Protein AF-A0A336MI20-F1 (afdb_monomer)

Nearest PDB structures (foldseek):
  8dga-assembly1_A  TM=5.861E-01  e=2.644E+00  Drosophila melanogaster
  8dgi-assembly1_A  TM=4.091E-01  e=3.393E+00  Drosophila melanogaster
  7s0z-assembly2_A  TM=2.522E-01  e=1.316E+00  Clostridioides difficile
  7s0y-assembly1_A  TM=2.585E-01  e=1.528E+00  Clostridioides difficile

Secondary structure (DSSP, 8-state):
----------SS--SSHHHHHHHHHHHTTS-HHHHHHHHHHHHHHHHHHHHH---HHHHHHHHHHHHHHHHHHHHTT-SGGGGG-----GGG-PPPPTT---SSHHHHHHHHHHHTTS-HHHHHHHHHHHHHHHHHHHHH---HHHHHHHHHHHHHHHHHHHHHHHTTGGGG--PPPPHHHHTTSPPPSSHHHHHHHHHHHH-SSGGGGGT---SS--SS-HHHHHHHHHHHHHHHHHHTT--SB-TTSPBPTTTTT----

Foldseek 3Di:
DDPPPPPPPDQQAQQFLVSLVSNLVVCPVDDLVVSLVVLVVRLVVLVVVLVVDDDPVSNNRSVNSNVSSQVVCVVSQNHPVNVPPDPPPPLPPQDDQPQAAQQAQVNLVVNVVLCPLFFLVVLLVSLVVRLVVLVVVLVPDPDPVSNVRSVNSNVSSVVVNVVSVVVVVNVVGDDDDQLVVVVVADQDPDPQVNVLNVVRNVRNDCSNQSVDPDPVDPPHGNRSVVSVVVVVLVVVCVVVVDDCADPVRHGDCSVSVPPDD

pLDDT: mean 85.26, std 15.82, range [35.94, 98.69]

Mean predicted aligned error: 15.31 Å

Structure (mmCIF, N/CA/C/O backbone):
data_AF-A0A336MI20-F1
#
_entry.id   AF-A0A336MI20-F1
#
loop_
_atom_site.group_PDB
_atom_site.id
_atom_site.type_symbol
_atom_site.label_atom_id
_atom_site.label_alt_id
_atom_site.label_comp_id
_atom_site.label_asym_id
_atom_site.label_entity_id
_atom_site.label_seq_id
_atom_site.pdbx_PDB_ins_code
_atom_site.Cartn_x
_atom_site.Cartn_y
_atom_site.Cartn_z
_atom_site.occupancy
_atom_site.B_iso_or_equiv
_atom_site.auth_seq_id
_atom_site.auth_comp_id
_atom_site.auth_asym_id
_atom_site.auth_atom_id
_atom_site.pdbx_PDB_model_num
ATOM 1 N N . MET A 1 1 ? 23.886 -51.108 -21.655 1.00 36.31 1 MET A N 1
ATOM 2 C CA . MET A 1 1 ? 22.478 -51.154 -22.103 1.00 36.31 1 MET A CA 1
ATOM 3 C C . MET A 1 1 ? 21.723 -50.157 -21.233 1.00 36.31 1 MET A C 1
ATOM 5 O O . MET A 1 1 ? 21.522 -50.422 -20.062 1.00 36.31 1 MET A O 1
ATOM 9 N N . GLY A 1 2 ? 21.670 -48.878 -21.603 1.00 37.16 2 GLY A N 1
ATOM 10 C CA . GLY A 1 2 ? 20.674 -48.364 -22.544 1.00 37.16 2 GLY A CA 1
ATOM 11 C C . GLY A 1 2 ? 19.358 -48.135 -21.795 1.00 37.16 2 GLY A C 1
ATOM 12 O O . GLY A 1 2 ? 18.457 -48.947 -21.919 1.00 37.16 2 GLY A O 1
ATOM 13 N N . LYS A 1 3 ? 19.289 -47.112 -20.928 1.00 36.88 3 LYS A N 1
ATOM 14 C CA . LYS A 1 3 ? 18.017 -46.674 -20.335 1.00 36.88 3 LYS A CA 1
ATOM 15 C C . LYS A 1 3 ? 17.362 -45.734 -21.335 1.00 36.88 3 LYS A C 1
ATOM 17 O O . LYS A 1 3 ? 17.733 -44.563 -21.398 1.00 36.88 3 LYS A O 1
ATOM 22 N N . ASP A 1 4 ? 16.431 -46.272 -22.109 1.00 36.22 4 ASP A N 1
ATOM 23 C CA . ASP A 1 4 ? 15.487 -45.484 -22.885 1.00 36.22 4 ASP A CA 1
ATOM 24 C C . ASP A 1 4 ? 14.659 -44.636 -21.916 1.00 36.22 4 ASP A C 1
ATOM 26 O O . ASP A 1 4 ? 13.841 -45.128 -21.140 1.00 36.22 4 ASP A O 1
ATOM 30 N N . THR A 1 5 ? 14.937 -43.336 -21.895 1.00 37.16 5 THR A N 1
ATOM 31 C CA . THR A 1 5 ? 14.047 -42.342 -21.309 1.00 37.16 5 THR A CA 1
ATOM 32 C C . THR A 1 5 ? 12.918 -42.107 -22.301 1.00 37.16 5 THR A C 1
ATOM 34 O O . THR A 1 5 ? 13.024 -41.263 -23.191 1.00 37.16 5 THR A O 1
ATOM 37 N N . GLU A 1 6 ? 11.821 -42.849 -22.143 1.00 36.59 6 GLU A N 1
ATOM 38 C CA . GLU A 1 6 ? 10.533 -42.448 -22.704 1.00 36.59 6 GLU A CA 1
ATOM 39 C C . GLU A 1 6 ? 10.222 -41.039 -22.190 1.00 36.59 6 GLU A C 1
ATOM 41 O O . GLU A 1 6 ? 9.933 -40.803 -21.013 1.00 36.59 6 GLU A O 1
ATOM 46 N N . LYS A 1 7 ? 10.368 -40.057 -23.080 1.00 40.12 7 LYS A N 1
ATOM 47 C CA . LYS A 1 7 ? 9.885 -38.703 -22.852 1.00 40.12 7 LYS A CA 1
ATOM 48 C C . LYS A 1 7 ? 8.377 -38.812 -22.673 1.00 40.12 7 LYS A C 1
ATOM 50 O O . LYS A 1 7 ? 7.668 -39.041 -23.643 1.00 40.12 7 LYS A O 1
ATOM 55 N N . SER A 1 8 ? 7.906 -38.604 -21.448 1.00 36.56 8 SER A N 1
ATOM 56 C CA . SER A 1 8 ? 6.531 -38.193 -21.171 1.00 36.56 8 SER A CA 1
ATOM 57 C C . SER A 1 8 ? 6.239 -36.953 -22.023 1.00 36.56 8 SER A C 1
ATOM 59 O O . SER A 1 8 ? 6.566 -35.829 -21.626 1.00 36.56 8 SER A O 1
ATOM 61 N N . GLU A 1 9 ? 5.695 -37.141 -23.225 1.00 44.97 9 GLU A N 1
ATOM 62 C CA . GLU A 1 9 ? 5.235 -36.041 -24.059 1.00 44.97 9 GLU A CA 1
ATOM 63 C C . GLU A 1 9 ? 4.104 -35.346 -23.305 1.00 44.97 9 GLU A C 1
ATOM 65 O O . GLU A 1 9 ? 3.037 -35.907 -23.074 1.00 44.97 9 GLU A O 1
ATOM 70 N N . SER A 1 10 ? 4.369 -34.121 -22.846 1.00 61.91 10 SER A N 1
ATOM 71 C CA . SER A 1 10 ? 3.327 -33.265 -22.296 1.00 61.91 10 SER A CA 1
ATOM 72 C C . SER A 1 10 ? 2.211 -33.160 -23.334 1.00 61.91 10 SER A C 1
ATOM 74 O O . SER A 1 10 ? 2.470 -32.804 -24.483 1.00 61.91 10 SER A O 1
ATOM 76 N N . GLN A 1 11 ? 0.983 -33.475 -22.920 1.00 78.94 11 GLN A N 1
ATOM 77 C CA . GLN A 1 11 ? -0.211 -33.482 -23.772 1.00 78.94 11 GLN A CA 1
ATOM 78 C C . GLN A 1 11 ? -0.399 -32.163 -24.552 1.00 78.94 11 GLN A C 1
ATOM 80 O O . GLN A 1 11 ? -0.925 -32.164 -25.663 1.00 78.94 11 GLN A O 1
ATOM 85 N N . PHE A 1 12 ? 0.089 -31.045 -24.004 1.00 90.94 12 PHE A N 1
ATOM 86 C CA . PHE A 1 12 ? 0.036 -29.715 -24.607 1.00 90.94 12 PHE A CA 1
ATOM 87 C C . PHE A 1 12 ? 1.403 -29.283 -25.157 1.00 90.94 12 PHE A C 1
ATOM 89 O O . PHE A 1 12 ? 2.428 -29.413 -24.483 1.00 90.94 12 PHE A O 1
ATOM 96 N N . GLY A 1 13 ? 1.435 -28.687 -26.351 1.00 92.19 13 GLY A N 1
ATOM 97 C CA . GLY A 1 13 ? 2.689 -28.339 -27.022 1.00 92.19 13 GLY A CA 1
ATOM 98 C C . GLY A 1 13 ? 2.591 -27.189 -28.024 1.00 92.19 13 GLY A C 1
ATOM 99 O O . GLY A 1 13 ? 1.533 -26.624 -28.258 1.00 92.19 13 GLY A O 1
ATOM 100 N N . PHE A 1 14 ? 3.741 -26.821 -28.595 1.00 94.44 14 PHE A N 1
ATOM 101 C CA . PHE A 1 14 ? 3.882 -25.694 -29.535 1.00 94.44 14 PHE A CA 1
ATOM 102 C C . PHE A 1 14 ? 5.016 -25.908 -30.548 1.00 94.44 14 PHE A C 1
ATOM 104 O O . PHE A 1 14 ? 5.683 -24.965 -30.962 1.00 94.44 14 PHE A O 1
ATOM 111 N N . LYS A 1 15 ? 5.302 -27.169 -30.902 1.00 90.75 15 LYS A N 1
ATOM 112 C CA . LYS A 1 15 ? 6.427 -27.502 -31.797 1.00 90.75 15 LYS A CA 1
ATOM 113 C C . LYS A 1 15 ? 6.267 -26.886 -33.198 1.00 90.75 15 LYS A C 1
ATOM 115 O O . LYS A 1 15 ? 7.263 -26.542 -33.826 1.00 90.75 15 LYS A O 1
ATOM 120 N N . ASP A 1 16 ? 5.024 -26.771 -33.655 1.00 93.31 16 ASP A N 1
ATOM 121 C CA . ASP A 1 16 ? 4.586 -26.227 -34.936 1.00 93.31 16 ASP A CA 1
ATOM 122 C C . ASP A 1 16 ? 3.128 -25.749 -34.814 1.00 93.31 16 ASP A C 1
ATOM 124 O O . ASP A 1 16 ? 2.485 -25.920 -33.769 1.00 93.31 16 ASP A O 1
ATOM 128 N N . LYS A 1 17 ? 2.620 -25.136 -35.888 1.00 94.62 17 LYS A N 1
ATOM 129 C CA . LYS A 1 17 ? 1.246 -24.635 -35.980 1.00 94.62 17 LYS A CA 1
ATOM 130 C C . LYS A 1 17 ? 0.206 -25.715 -35.658 1.00 94.62 17 LYS A C 1
ATOM 132 O O . LYS A 1 17 ? -0.670 -25.483 -34.830 1.00 94.62 17 LYS A O 1
ATOM 137 N N . ALA A 1 18 ? 0.347 -26.902 -36.250 1.00 94.12 18 ALA A N 1
ATOM 138 C CA . ALA A 1 18 ? -0.598 -28.003 -36.077 1.00 94.12 18 ALA A CA 1
ATOM 139 C C . ALA A 1 18 ? -0.686 -28.458 -34.612 1.00 94.12 18 ALA A C 1
ATOM 141 O O . ALA A 1 18 ? -1.776 -28.674 -34.087 1.00 94.12 18 ALA A O 1
ATOM 142 N N . LYS A 1 19 ? 0.448 -28.536 -33.903 1.00 94.25 19 LYS A N 1
ATOM 143 C CA . LYS A 1 19 ? 0.452 -28.896 -32.480 1.00 94.25 19 LYS A CA 1
ATOM 144 C C . LYS A 1 19 ? -0.140 -27.804 -31.592 1.00 94.25 19 LYS A C 1
ATOM 146 O O . LYS A 1 19 ? -0.720 -28.121 -30.553 1.00 94.25 19 LYS A O 1
ATOM 151 N N . ALA A 1 20 ? 0.014 -26.535 -31.968 1.00 94.88 20 ALA A N 1
ATOM 152 C CA . ALA A 1 20 ? -0.641 -25.436 -31.265 1.00 94.88 20 ALA A CA 1
ATOM 153 C C . ALA A 1 20 ? -2.169 -25.513 -31.426 1.00 94.88 20 ALA A C 1
ATOM 155 O O . ALA A 1 20 ? -2.880 -25.409 -30.430 1.00 94.88 20 ALA A O 1
ATOM 156 N N . GLU A 1 21 ? -2.666 -25.785 -32.635 1.00 95.69 21 GLU A N 1
ATOM 157 C CA . GLU A 1 21 ? -4.098 -25.988 -32.911 1.00 95.69 21 GLU A CA 1
ATOM 158 C C . GLU A 1 21 ? -4.659 -27.203 -32.154 1.00 95.69 21 GLU A C 1
ATOM 160 O O . GLU A 1 21 ? -5.670 -27.084 -31.466 1.00 95.69 21 GLU A O 1
ATOM 165 N N . GLU A 1 22 ? -3.954 -28.340 -32.174 1.00 95.50 22 GLU A N 1
ATOM 166 C CA . GLU A 1 22 ? -4.309 -29.533 -31.389 1.00 95.50 22 GLU A CA 1
ATOM 167 C C . GLU A 1 22 ? -4.380 -29.215 -29.887 1.00 95.50 22 GLU A C 1
ATOM 169 O O . GLU A 1 22 ? -5.292 -29.642 -29.183 1.00 95.50 22 GLU A O 1
ATOM 174 N N . THR A 1 23 ? -3.435 -28.417 -29.387 1.00 95.12 23 THR A N 1
ATOM 175 C CA . THR A 1 23 ? -3.410 -28.000 -27.982 1.00 95.12 23 THR A CA 1
ATOM 176 C C . THR A 1 23 ? -4.623 -27.147 -27.620 1.00 95.12 23 THR A C 1
ATOM 178 O O . THR A 1 23 ? -5.189 -27.335 -26.546 1.00 95.12 23 THR A O 1
ATOM 181 N N . ILE A 1 24 ? -5.044 -26.234 -28.500 1.00 95.25 24 ILE A N 1
ATOM 182 C CA . ILE A 1 24 ? -6.273 -25.457 -28.304 1.00 95.25 24 ILE A CA 1
ATOM 183 C C . ILE A 1 24 ? -7.500 -26.375 -28.290 1.00 95.25 24 ILE A C 1
ATOM 185 O O . ILE A 1 24 ? -8.356 -26.222 -27.421 1.00 95.25 24 ILE A O 1
ATOM 189 N N . GLU A 1 25 ? -7.568 -27.355 -29.192 1.00 94.62 25 GLU A N 1
ATOM 190 C CA . GLU A 1 25 ? -8.680 -28.308 -29.245 1.00 94.62 25 GLU A CA 1
ATOM 191 C C . GLU A 1 25 ? -8.795 -29.123 -27.950 1.00 94.62 25 GLU A C 1
ATOM 193 O O . GLU A 1 25 ? -9.867 -29.197 -27.352 1.00 94.62 25 GLU A O 1
ATOM 198 N N . LEU A 1 26 ? -7.672 -29.655 -27.457 1.00 92.88 26 LEU A N 1
ATOM 199 C CA . LEU A 1 26 ? -7.613 -30.415 -26.204 1.00 92.88 26 LEU A CA 1
ATOM 200 C C . LEU A 1 26 ? -8.005 -29.576 -24.980 1.00 92.88 26 LEU A C 1
ATOM 202 O O . LEU A 1 26 ? -8.497 -30.108 -23.985 1.00 92.88 26 LEU A O 1
ATOM 206 N N . LEU A 1 27 ? -7.795 -28.260 -25.034 1.00 92.75 27 LEU A N 1
ATOM 207 C CA . LEU A 1 27 ? -8.150 -27.357 -23.946 1.00 92.75 27 LEU A CA 1
ATOM 208 C C . LEU A 1 27 ? -9.651 -27.052 -23.882 1.00 92.75 27 LEU A C 1
ATOM 210 O O . LEU A 1 27 ? -10.122 -26.692 -22.804 1.00 92.75 27 LEU A O 1
ATOM 214 N N . LYS A 1 28 ? -10.426 -27.257 -24.956 1.00 91.31 28 LYS A N 1
ATOM 215 C CA . LYS A 1 28 ? -11.867 -26.937 -24.983 1.00 91.31 28 LYS A CA 1
ATOM 216 C C . LYS A 1 28 ? -12.686 -27.639 -23.898 1.00 91.31 28 LYS A C 1
ATOM 218 O O . LYS A 1 28 ? -13.708 -27.103 -23.482 1.00 91.31 28 LYS A O 1
ATOM 223 N N . SER A 1 29 ? -12.246 -28.807 -23.422 1.00 90.12 29 SER A N 1
ATOM 224 C CA . SER A 1 29 ? -12.925 -29.550 -22.350 1.00 90.12 29 SER A CA 1
ATOM 225 C C . SER A 1 29 ? -12.732 -28.953 -20.949 1.00 90.12 29 SER A C 1
ATOM 227 O O . SER A 1 29 ? -13.324 -29.449 -19.995 1.00 90.12 29 SER A O 1
ATOM 229 N N . HIS A 1 30 ? -11.878 -27.939 -20.797 1.00 90.00 30 HIS A N 1
ATOM 230 C CA . HIS A 1 30 ? -11.553 -27.321 -19.511 1.00 90.00 30 HIS A CA 1
ATOM 231 C C . HIS A 1 30 ? -12.291 -25.993 -19.323 1.00 90.00 30 HIS A C 1
ATOM 233 O O . HIS A 1 30 ? -12.789 -25.400 -20.274 1.00 90.00 30 HIS A O 1
ATOM 239 N N . GLU A 1 31 ? -12.325 -25.469 -18.099 1.00 91.12 31 GLU A N 1
ATOM 240 C CA . GLU A 1 31 ? -12.880 -24.136 -17.852 1.00 91.12 31 GLU A CA 1
ATOM 241 C C . GLU A 1 31 ? -12.060 -23.021 -18.532 1.00 91.12 31 GLU A C 1
ATOM 243 O O . GLU A 1 31 ? -10.832 -23.078 -18.627 1.00 91.12 31 GLU A O 1
ATOM 248 N N . MET A 1 32 ? -12.735 -21.954 -18.963 1.00 89.81 32 MET A N 1
ATOM 249 C CA . MET A 1 32 ? -12.142 -20.874 -19.763 1.00 89.81 32 MET A CA 1
ATOM 250 C C . MET A 1 32 ? -10.926 -20.199 -19.094 1.00 89.81 32 MET A C 1
ATOM 252 O O . MET A 1 32 ? -9.976 -19.804 -19.772 1.00 89.81 32 MET A O 1
ATOM 256 N N . GLN A 1 33 ? -10.909 -20.075 -17.763 1.00 84.06 33 GLN A N 1
ATOM 257 C CA . GLN A 1 33 ? -9.757 -19.512 -17.044 1.00 84.06 33 GLN A CA 1
ATOM 258 C C . GLN A 1 33 ? -8.531 -20.430 -17.113 1.00 84.06 33 GLN A C 1
ATOM 260 O O . GLN A 1 33 ? -7.427 -19.960 -17.405 1.00 84.06 33 GLN A O 1
ATOM 265 N N . TYR A 1 34 ? -8.722 -21.739 -16.933 1.00 86.62 34 TYR A N 1
ATOM 266 C CA . TYR A 1 34 ? -7.663 -22.734 -17.081 1.00 86.62 34 TYR A CA 1
ATOM 267 C C . TYR A 1 34 ? -7.100 -22.764 -18.508 1.00 86.62 34 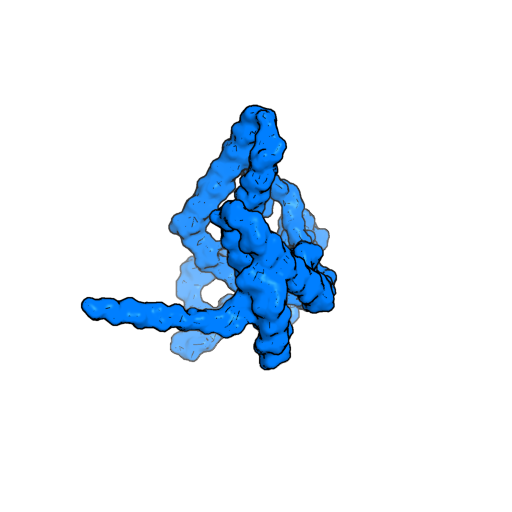TYR A C 1
ATOM 269 O O . TYR A 1 34 ? -5.878 -22.783 -18.690 1.00 86.62 34 TYR A O 1
ATOM 277 N N . GLN A 1 35 ? -7.972 -22.681 -19.520 1.00 90.62 35 GLN A N 1
ATOM 278 C CA . GLN A 1 35 ? -7.560 -22.579 -20.924 1.00 90.62 35 GLN A CA 1
ATOM 279 C C . GLN A 1 35 ? -6.634 -21.369 -21.131 1.00 90.62 35 GLN A C 1
ATOM 281 O O . GLN A 1 35 ? -5.497 -21.512 -21.586 1.00 90.62 35 GLN A O 1
ATOM 286 N N . LYS A 1 36 ? -7.065 -20.178 -20.691 1.00 89.69 36 LYS A N 1
ATOM 287 C CA . LYS A 1 36 ? -6.287 -18.931 -20.799 1.00 89.69 36 LYS A CA 1
ATOM 288 C C . LYS A 1 36 ? -4.935 -19.008 -20.097 1.00 89.69 36 LYS A C 1
ATOM 290 O O . LYS A 1 36 ? -3.931 -18.556 -20.652 1.00 89.69 36 LYS A O 1
ATOM 295 N N . LEU A 1 37 ? -4.890 -19.545 -18.877 1.00 86.69 37 LEU A N 1
ATOM 296 C CA . LEU A 1 37 ? -3.647 -19.691 -18.116 1.00 86.69 37 LEU A CA 1
ATOM 297 C C . LEU A 1 37 ? -2.667 -20.633 -18.822 1.00 86.69 37 LEU A C 1
ATOM 299 O O . LEU A 1 37 ? -1.483 -20.308 -18.950 1.00 86.69 37 LEU A O 1
ATOM 303 N N . THR A 1 38 ? -3.168 -21.753 -19.342 1.00 90.88 38 THR A N 1
ATOM 304 C CA . THR A 1 38 ? -2.35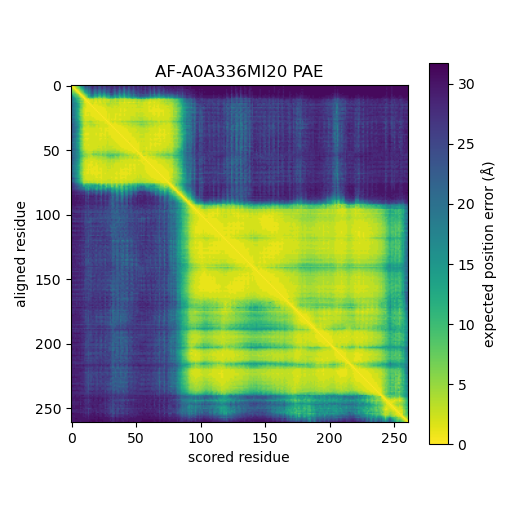1 -22.753 -20.036 1.00 90.88 38 THR A CA 1
ATOM 305 C C . THR A 1 38 ? -1.779 -22.201 -21.341 1.00 90.88 38 THR A C 1
ATOM 307 O O . THR A 1 38 ? -0.565 -22.283 -21.556 1.00 90.88 38 THR A O 1
ATOM 310 N N . VAL A 1 39 ? -2.604 -21.541 -22.163 1.00 93.88 39 VAL A N 1
ATOM 311 C CA . VAL A 1 39 ? -2.168 -20.913 -23.424 1.00 93.88 39 VAL A CA 1
ATOM 312 C C . VAL A 1 39 ? -1.142 -19.802 -23.171 1.00 93.88 39 VAL A C 1
ATOM 314 O O . VAL A 1 39 ? -0.105 -19.758 -23.834 1.00 93.88 39 VAL A O 1
ATOM 317 N N . ARG A 1 40 ? -1.337 -18.952 -22.151 1.00 91.50 40 ARG A N 1
ATOM 318 C CA . ARG A 1 40 ? -0.342 -17.931 -21.758 1.00 91.50 40 ARG A CA 1
ATOM 319 C C . ARG A 1 40 ? 0.987 -18.548 -21.324 1.00 91.50 40 ARG A C 1
ATOM 321 O O . ARG A 1 40 ? 2.049 -18.043 -21.696 1.00 91.50 40 ARG A O 1
ATOM 328 N N . GLY A 1 41 ? 0.938 -19.631 -20.548 1.00 90.12 41 GLY A N 1
ATOM 329 C CA . GLY A 1 41 ? 2.127 -20.363 -20.116 1.00 90.12 41 GLY A CA 1
ATOM 330 C C . GLY A 1 41 ? 2.905 -20.957 -21.292 1.00 90.12 41 GLY A C 1
ATOM 331 O O . GLY A 1 41 ? 4.130 -20.822 -21.354 1.00 90.12 41 GLY A O 1
ATOM 332 N N . LEU A 1 42 ? 2.204 -21.569 -22.251 1.00 94.19 42 LEU A N 1
ATOM 333 C CA . LEU A 1 42 ? 2.793 -22.116 -23.476 1.00 94.19 42 LEU A CA 1
ATOM 334 C C . LEU A 1 42 ? 3.391 -21.019 -24.359 1.00 94.19 42 LEU A C 1
ATOM 336 O O . LEU A 1 42 ? 4.536 -21.153 -24.780 1.00 94.19 42 LEU A O 1
ATOM 340 N N . LEU A 1 43 ? 2.681 -19.907 -24.556 1.00 93.31 43 LEU A N 1
ATOM 341 C CA . LEU A 1 43 ? 3.176 -18.754 -25.309 1.00 93.31 43 LEU A CA 1
ATOM 342 C C . LEU A 1 43 ? 4.453 -18.165 -24.680 1.00 93.31 43 LEU A C 1
ATOM 344 O O . LEU A 1 43 ? 5.402 -17.824 -25.386 1.00 93.31 43 LEU A O 1
ATOM 348 N N . GLY A 1 44 ? 4.515 -18.083 -23.346 1.00 90.69 44 GLY A N 1
ATOM 349 C CA . GLY A 1 44 ? 5.719 -17.659 -22.625 1.00 90.69 44 GLY A CA 1
ATOM 350 C C . GLY A 1 44 ? 6.903 -18.610 -22.830 1.00 90.69 44 GLY A C 1
ATOM 351 O O . GLY A 1 44 ? 8.025 -18.162 -23.082 1.00 90.69 44 GLY A O 1
ATOM 352 N N . ARG A 1 45 ? 6.662 -19.928 -22.783 1.00 91.50 45 ARG A N 1
ATOM 353 C CA . ARG A 1 45 ? 7.689 -20.939 -23.086 1.00 91.50 45 ARG A CA 1
ATOM 354 C C . ARG A 1 45 ? 8.143 -20.866 -24.544 1.00 91.50 45 ARG A C 1
ATOM 356 O O . ARG A 1 45 ? 9.347 -20.887 -24.780 1.00 91.50 45 ARG A O 1
ATOM 363 N N . ALA A 1 46 ? 7.220 -20.708 -25.491 1.00 92.62 46 ALA A N 1
ATOM 364 C CA . ALA A 1 46 ? 7.518 -20.567 -26.914 1.00 92.62 46 ALA A CA 1
ATOM 365 C C . ALA A 1 46 ? 8.429 -19.365 -27.189 1.00 92.62 46 ALA A C 1
ATOM 367 O O . ALA A 1 46 ? 9.456 -19.521 -27.842 1.00 92.62 46 ALA A O 1
ATOM 368 N N . LYS A 1 47 ? 8.147 -18.204 -26.579 1.00 92.75 47 LYS A N 1
ATOM 369 C CA . LYS A 1 47 ? 9.008 -17.007 -26.664 1.00 92.75 47 LYS A CA 1
ATOM 370 C C . LYS A 1 47 ? 10.426 -17.270 -26.154 1.00 92.75 47 LYS A C 1
ATOM 372 O O . LYS A 1 47 ? 11.399 -16.840 -26.772 1.00 92.75 47 LYS A O 1
ATOM 377 N N . ARG A 1 48 ? 10.561 -18.019 -25.054 1.00 90.25 48 ARG A N 1
ATOM 378 C CA . ARG A 1 48 ? 11.874 -18.407 -24.518 1.00 90.25 48 ARG A CA 1
ATOM 379 C C . ARG A 1 48 ? 12.616 -19.352 -25.465 1.00 90.25 48 ARG A C 1
ATOM 381 O O . ARG A 1 48 ? 13.785 -19.112 -25.751 1.00 90.25 48 ARG A O 1
ATOM 388 N N . VAL A 1 49 ? 11.947 -20.384 -25.980 1.00 90.81 49 VAL A N 1
ATOM 389 C CA . VAL A 1 49 ? 12.544 -21.340 -26.931 1.00 90.81 49 VAL A CA 1
ATOM 390 C C . VAL A 1 49 ? 12.949 -20.643 -28.232 1.00 90.81 49 VAL A C 1
ATOM 392 O O . VAL A 1 49 ? 14.052 -20.878 -28.724 1.00 90.81 49 VAL A O 1
ATOM 395 N N . LEU A 1 50 ? 12.120 -19.729 -28.745 1.00 92.12 50 LEU A N 1
ATOM 396 C CA . LEU A 1 50 ? 12.418 -18.927 -29.932 1.00 92.12 50 LEU A CA 1
ATOM 397 C C . LEU A 1 50 ? 13.730 -18.149 -29.763 1.00 92.12 50 LEU A C 1
ATOM 399 O O . LEU A 1 50 ? 14.592 -18.223 -30.631 1.00 92.12 50 LEU A O 1
ATOM 403 N N . SER A 1 51 ? 13.928 -17.493 -28.611 1.00 90.62 51 SER A N 1
ATOM 404 C CA . SER A 1 51 ? 15.151 -16.717 -28.330 1.00 90.62 51 SER A CA 1
ATOM 405 C C . SER A 1 51 ? 16.444 -17.546 -28.324 1.00 90.62 51 SER A C 1
ATOM 407 O O . SER A 1 51 ? 17.528 -17.006 -28.523 1.00 90.62 51 SER A O 1
ATOM 409 N N . MET A 1 52 ? 16.337 -18.861 -28.111 1.00 89.12 52 MET A N 1
ATOM 410 C CA . MET A 1 52 ? 17.470 -19.792 -28.073 1.00 89.12 52 MET A CA 1
ATOM 411 C C . MET A 1 52 ? 17.649 -20.577 -29.383 1.00 89.12 52 MET A C 1
ATOM 413 O O . MET A 1 52 ? 18.643 -21.287 -29.543 1.00 89.12 52 MET A O 1
ATOM 417 N N . THR A 1 53 ? 16.698 -20.482 -30.315 1.00 89.12 53 THR A N 1
ATOM 418 C CA . THR A 1 53 ? 16.681 -21.278 -31.546 1.00 89.12 53 THR A CA 1
ATOM 419 C C . THR A 1 53 ? 17.404 -20.541 -32.667 1.00 89.12 53 THR A C 1
ATOM 421 O O . THR A 1 53 ? 17.088 -19.398 -32.969 1.00 89.12 53 THR A O 1
ATOM 424 N N . LYS A 1 54 ? 18.370 -21.211 -33.306 1.00 88.62 54 LYS A N 1
ATOM 425 C CA . LYS A 1 54 ? 19.161 -20.650 -34.420 1.00 88.62 54 LYS A CA 1
ATOM 426 C C . LYS A 1 54 ? 18.759 -21.180 -35.801 1.00 88.62 54 LYS A C 1
ATOM 428 O O . LYS A 1 54 ? 19.118 -20.587 -36.808 1.00 88.62 54 LYS A O 1
ATOM 433 N N . ALA A 1 55 ? 18.049 -22.308 -35.856 1.00 92.25 55 ALA A N 1
ATOM 434 C CA . ALA A 1 55 ? 17.640 -22.934 -37.111 1.00 92.25 55 ALA A CA 1
ATOM 435 C C . ALA A 1 55 ? 16.415 -22.219 -37.702 1.00 92.25 55 ALA A C 1
ATOM 437 O O . ALA A 1 55 ? 15.371 -22.176 -37.050 1.00 92.25 55 ALA A O 1
ATOM 438 N N . ALA A 1 56 ? 16.537 -21.706 -38.929 1.00 85.62 56 ALA A N 1
ATOM 439 C CA . ALA A 1 56 ? 15.517 -20.887 -39.590 1.00 85.62 56 ALA A CA 1
ATOM 440 C C . ALA A 1 56 ? 14.149 -21.585 -39.700 1.00 85.62 56 ALA A C 1
ATOM 442 O O . ALA A 1 56 ? 13.131 -20.999 -39.336 1.00 85.62 56 ALA A O 1
ATOM 443 N N . ASP A 1 57 ? 14.124 -22.862 -40.086 1.00 85.44 57 ASP A N 1
ATOM 444 C CA . ASP A 1 57 ? 12.868 -23.615 -40.224 1.00 85.44 57 ASP A CA 1
ATOM 445 C C . ASP A 1 57 ? 12.156 -23.804 -38.877 1.00 85.44 57 ASP A C 1
ATOM 447 O O . ASP A 1 57 ? 10.935 -23.709 -38.774 1.00 85.44 57 ASP A O 1
ATOM 451 N N . LYS A 1 58 ? 12.925 -24.000 -37.799 1.00 87.94 58 LYS A N 1
ATOM 452 C CA . LYS A 1 58 ? 12.369 -24.124 -36.443 1.00 87.94 58 LYS A CA 1
ATOM 453 C C . LYS A 1 58 ? 11.866 -22.786 -35.910 1.00 87.94 58 LYS A C 1
ATOM 455 O O . LYS A 1 58 ? 10.857 -22.764 -35.215 1.00 87.94 58 LYS A O 1
ATOM 460 N N . ILE A 1 59 ? 12.548 -21.687 -36.237 1.00 89.88 59 ILE A N 1
ATOM 461 C CA . ILE A 1 59 ? 12.094 -20.326 -35.914 1.00 89.88 59 ILE A CA 1
ATOM 462 C C . ILE A 1 59 ? 10.720 -20.088 -36.540 1.00 89.88 59 ILE A C 1
ATOM 464 O O . ILE A 1 59 ? 9.801 -19.697 -35.822 1.00 89.88 59 ILE A O 1
ATOM 468 N N . LYS A 1 60 ? 10.563 -20.400 -37.833 1.00 93.56 60 LYS A N 1
ATOM 469 C CA . LYS A 1 60 ? 9.291 -20.255 -38.548 1.00 93.56 60 LYS A CA 1
ATOM 470 C C . LYS A 1 60 ? 8.174 -21.072 -37.890 1.00 93.56 60 LYS A C 1
ATOM 472 O O . LYS A 1 60 ? 7.137 -20.513 -37.552 1.00 93.56 60 LYS A O 1
ATOM 477 N N . ASN A 1 61 ? 8.417 -22.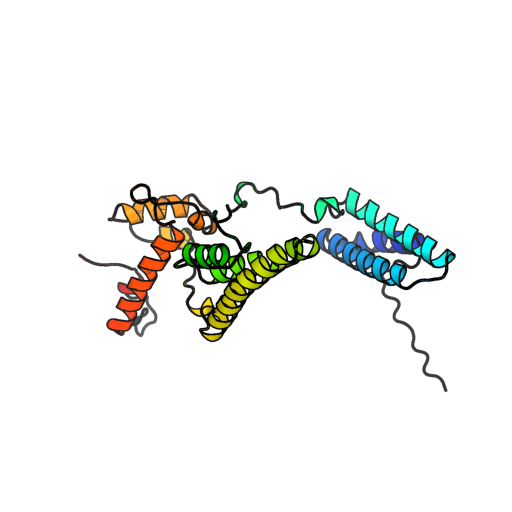353 -37.607 1.00 92.88 61 ASN A N 1
ATOM 478 C CA . ASN A 1 61 ? 7.420 -23.222 -36.971 1.00 92.88 61 ASN A CA 1
ATOM 479 C C . ASN A 1 61 ? 6.979 -22.717 -35.586 1.00 92.88 61 ASN A C 1
ATOM 481 O O . ASN A 1 61 ? 5.794 -22.759 -35.259 1.00 92.88 61 ASN A O 1
ATOM 485 N N . ILE A 1 62 ? 7.919 -22.216 -34.775 1.00 92.06 62 ILE A N 1
ATOM 486 C CA . ILE A 1 62 ? 7.610 -21.655 -33.452 1.00 92.06 62 ILE A CA 1
ATOM 487 C C . ILE A 1 62 ? 6.831 -20.343 -33.591 1.00 92.06 62 ILE A C 1
ATOM 489 O O . ILE A 1 62 ? 5.894 -20.119 -32.831 1.00 92.06 62 ILE A O 1
ATOM 493 N N . GLN A 1 63 ? 7.187 -19.481 -34.548 1.00 92.81 63 GLN A N 1
ATOM 494 C CA . GLN A 1 63 ? 6.457 -18.236 -34.802 1.00 92.81 63 GLN A CA 1
ATOM 495 C C . GLN A 1 63 ? 5.014 -18.509 -35.236 1.00 92.81 63 GLN A C 1
ATOM 497 O O . GLN A 1 63 ? 4.098 -17.905 -34.688 1.00 92.81 63 GLN A O 1
ATOM 502 N N . GLU A 1 64 ? 4.797 -19.466 -36.139 1.00 94.31 64 GLU A N 1
ATOM 503 C CA . GLU A 1 64 ? 3.451 -19.861 -36.563 1.00 94.31 64 GLU A CA 1
ATOM 504 C C . GLU A 1 64 ? 2.631 -20.451 -35.403 1.00 94.31 64 GLU A C 1
ATOM 506 O O . GLU A 1 64 ? 1.465 -20.097 -35.231 1.00 94.31 64 GLU A O 1
ATOM 511 N N . ALA A 1 65 ? 3.243 -21.285 -34.553 1.00 94.56 65 ALA A N 1
ATOM 512 C CA . ALA A 1 65 ? 2.611 -21.792 -33.331 1.00 94.56 65 ALA A CA 1
ATOM 513 C C . ALA A 1 65 ? 2.247 -20.663 -32.348 1.00 94.56 65 ALA A C 1
ATOM 515 O O . ALA A 1 65 ? 1.183 -20.682 -31.729 1.00 94.56 65 ALA A O 1
ATOM 516 N N . MET A 1 66 ? 3.118 -19.659 -32.206 1.00 94.06 66 MET A N 1
ATOM 517 C CA . MET A 1 66 ? 2.861 -18.489 -31.367 1.00 94.06 66 MET A CA 1
ATOM 518 C C . MET A 1 66 ? 1.683 -17.664 -31.886 1.00 94.06 66 MET A C 1
ATOM 520 O O . MET A 1 66 ? 0.851 -17.264 -31.076 1.00 94.06 66 MET A O 1
ATOM 524 N N . SER A 1 67 ? 1.577 -17.460 -33.203 1.00 94.56 67 SER A N 1
ATOM 525 C CA . SER A 1 67 ? 0.455 -16.735 -33.808 1.00 94.56 67 SER A CA 1
ATOM 526 C C . SER A 1 67 ? -0.890 -17.409 -33.533 1.00 94.56 67 SER A C 1
ATOM 528 O O . SER A 1 67 ? -1.857 -16.713 -33.245 1.00 94.56 67 SER A O 1
ATOM 530 N N . VAL A 1 68 ? -0.959 -18.747 -33.530 1.00 96.00 68 VAL A N 1
ATOM 531 C CA . VAL A 1 68 ? -2.184 -19.481 -33.148 1.00 96.00 68 VAL A CA 1
ATOM 532 C C . VAL A 1 68 ? -2.620 -19.122 -31.726 1.00 96.00 68 VAL A C 1
ATOM 534 O O . VAL A 1 68 ? -3.781 -18.795 -31.493 1.00 96.00 68 VAL A O 1
ATOM 537 N N . PHE A 1 69 ? -1.691 -19.138 -30.767 1.00 95.19 69 PHE A N 1
ATOM 538 C CA . PHE A 1 69 ? -2.001 -18.794 -29.379 1.00 95.19 69 PHE A CA 1
ATOM 539 C C . PHE A 1 69 ? -2.325 -17.317 -29.179 1.00 95.19 69 PHE A C 1
ATOM 541 O O . PHE A 1 69 ? -3.176 -16.997 -28.354 1.00 95.19 69 PHE A O 1
ATOM 548 N N . GLU A 1 70 ? -1.638 -16.419 -29.885 1.00 93.12 70 GLU A N 1
ATOM 549 C CA . GLU A 1 70 ? -1.898 -14.980 -29.809 1.00 93.12 70 GLU A CA 1
ATOM 550 C C . GLU A 1 70 ? -3.292 -14.653 -30.353 1.00 93.12 70 GLU A C 1
ATOM 552 O O . GLU A 1 70 ? -4.074 -14.050 -29.620 1.00 93.12 70 GLU A O 1
ATOM 557 N N . ASN A 1 71 ? -3.652 -15.171 -31.531 1.00 93.12 71 ASN A N 1
ATOM 558 C CA . ASN A 1 71 ? -4.987 -15.006 -32.113 1.00 93.12 71 ASN A CA 1
ATOM 559 C C . ASN A 1 71 ? -6.077 -15.601 -31.209 1.00 93.12 71 ASN A C 1
ATOM 561 O O . ASN A 1 71 ? -7.061 -14.934 -30.896 1.00 93.12 71 ASN A O 1
ATOM 565 N N . TRP A 1 72 ? -5.877 -16.825 -30.706 1.00 94.25 72 TRP A N 1
ATOM 566 C CA . TRP A 1 72 ? -6.846 -17.456 -29.808 1.00 94.25 72 TRP A CA 1
ATOM 567 C C . TRP A 1 72 ? -7.042 -16.647 -28.519 1.00 94.25 72 TRP A C 1
ATOM 569 O O . TRP A 1 72 ? -8.165 -16.474 -28.041 1.00 94.25 72 TRP A O 1
ATOM 579 N N . LEU A 1 73 ? -5.956 -16.118 -27.946 1.00 91.19 73 LEU A N 1
ATOM 580 C CA . LEU A 1 73 ? -6.031 -15.251 -26.773 1.00 91.19 73 LEU A CA 1
ATOM 581 C C . LEU A 1 73 ? -6.732 -13.926 -27.090 1.00 91.19 73 LEU A C 1
ATOM 583 O O . LEU A 1 73 ? -7.438 -13.419 -26.224 1.00 91.19 73 LEU A O 1
ATOM 587 N N . GLU A 1 74 ? -6.555 -13.346 -28.273 1.00 87.81 74 GLU A N 1
ATOM 588 C CA . GLU A 1 74 ? -7.278 -12.137 -28.683 1.00 87.81 74 GLU A CA 1
ATOM 589 C C . GLU A 1 74 ? -8.787 -12.383 -28.766 1.00 87.81 74 GLU A C 1
ATOM 591 O O . GLU A 1 74 ? -9.549 -11.651 -28.135 1.00 87.81 74 GLU A O 1
ATOM 596 N N . GLU A 1 75 ? -9.208 -13.468 -29.416 1.00 89.12 75 GLU A N 1
ATOM 597 C CA . GLU A 1 75 ? -10.621 -13.846 -29.563 1.00 89.12 75 GLU A CA 1
ATOM 598 C C . GLU A 1 75 ? -11.297 -14.179 -28.224 1.00 89.12 75 GLU A C 1
ATOM 600 O O . GLU A 1 75 ? -12.481 -13.912 -28.029 1.00 89.12 75 GLU A O 1
ATOM 605 N N . ASN A 1 76 ? -10.544 -14.733 -27.270 1.00 87.12 76 ASN A N 1
ATOM 606 C CA . ASN A 1 76 ? -11.096 -15.238 -26.012 1.00 87.12 76 ASN A CA 1
ATOM 607 C C . ASN A 1 76 ? -10.834 -14.311 -24.814 1.00 87.12 76 ASN A C 1
ATOM 609 O O . ASN A 1 76 ? -11.070 -14.690 -23.666 1.00 87.12 76 ASN A O 1
ATOM 613 N N . GLY A 1 77 ? -10.354 -13.082 -25.022 1.00 73.75 77 GLY A N 1
ATOM 614 C CA . GLY A 1 77 ? -10.176 -12.099 -23.945 1.00 73.75 77 GLY A CA 1
ATOM 615 C C . GLY A 1 77 ? -8.967 -12.370 -23.037 1.00 73.75 77 GLY A C 1
ATOM 616 O O . GLY A 1 77 ? -9.017 -12.153 -21.823 1.00 73.75 77 GLY A O 1
ATOM 617 N N . GLY A 1 78 ? -7.874 -12.857 -23.615 1.00 66.25 78 GLY A N 1
ATOM 618 C CA . GLY A 1 78 ? -6.579 -13.093 -22.980 1.00 66.25 78 GLY A CA 1
ATOM 619 C C . GLY A 1 78 ? -5.370 -12.459 -23.686 1.00 66.25 78 GLY A C 1
ATOM 620 O O . GLY A 1 78 ? -4.250 -12.678 -23.210 1.00 66.25 78 GLY A O 1
ATOM 621 N N . GLY A 1 79 ? -5.591 -11.703 -24.772 1.00 64.62 79 GLY A N 1
ATOM 622 C CA . GLY A 1 79 ? -4.577 -11.050 -25.609 1.00 64.62 79 GLY A CA 1
ATOM 623 C C . GLY A 1 79 ? -3.706 -10.022 -24.878 1.00 64.62 79 GLY A C 1
ATOM 624 O O . GLY A 1 79 ? -3.913 -9.717 -23.701 1.00 64.62 79 GLY A O 1
ATOM 625 N N . ALA A 1 80 ? -2.692 -9.479 -25.561 1.00 56.88 80 ALA A N 1
ATOM 626 C CA . ALA A 1 80 ? -1.747 -8.524 -24.967 1.00 56.88 80 ALA A CA 1
ATOM 627 C C . ALA A 1 80 ? -2.429 -7.244 -24.440 1.00 56.88 80 ALA A C 1
ATOM 629 O O . ALA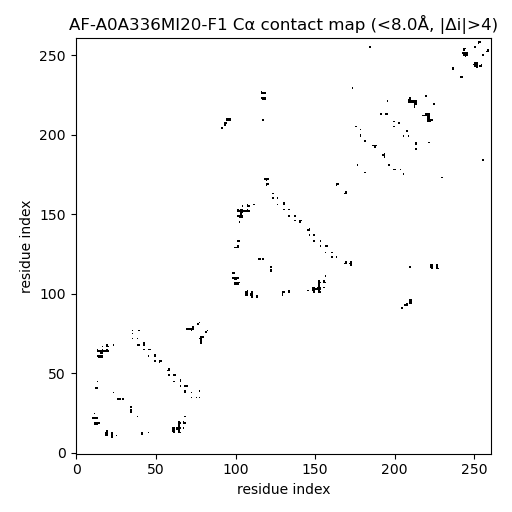 A 1 80 ? -1.999 -6.714 -23.415 1.00 56.88 80 ALA A O 1
ATOM 630 N N . SER A 1 81 ? -3.522 -6.821 -25.079 1.00 47.97 81 SER A N 1
ATOM 631 C CA . SER A 1 81 ? -4.439 -5.762 -24.631 1.00 47.97 81 SER A CA 1
ATOM 632 C C . SER A 1 81 ? -5.151 -6.101 -23.312 1.00 47.97 81 SER A C 1
ATOM 634 O O . SER A 1 81 ? -5.315 -5.232 -22.460 1.00 47.97 81 SER A O 1
ATOM 636 N N . ASN A 1 82 ? -5.460 -7.379 -23.074 1.00 48.38 82 ASN A N 1
ATOM 637 C CA . ASN A 1 82 ? -6.121 -7.874 -21.862 1.00 48.38 82 ASN A CA 1
ATOM 638 C C . ASN A 1 82 ? -5.169 -8.255 -20.721 1.00 48.38 82 ASN A C 1
ATOM 640 O O . ASN A 1 82 ? -5.631 -8.674 -19.660 1.00 48.38 82 ASN A O 1
ATOM 644 N N . LYS A 1 83 ? -3.848 -8.077 -20.867 1.00 46.00 83 LYS A N 1
ATOM 645 C CA . LYS A 1 83 ? -2.918 -8.210 -19.724 1.00 46.00 83 LYS A CA 1
ATOM 646 C C . LYS A 1 83 ? -3.181 -7.174 -18.625 1.00 46.00 83 LYS A C 1
ATOM 648 O O . LYS A 1 83 ? -2.757 -7.393 -17.497 1.00 46.00 83 LYS A O 1
ATOM 653 N N . ASN A 1 84 ? -3.901 -6.102 -18.964 1.00 42.31 84 ASN A N 1
ATOM 654 C CA . ASN A 1 84 ? -4.338 -5.036 -18.068 1.00 42.31 84 ASN A CA 1
ATOM 655 C C . ASN A 1 84 ? -5.849 -4.768 -18.159 1.00 42.31 84 ASN A C 1
ATOM 657 O O . ASN A 1 84 ? -6.269 -3.674 -17.782 1.00 42.31 84 ASN A O 1
ATOM 661 N N . ALA A 1 85 ? -6.663 -5.716 -18.646 1.00 40.56 85 ALA A N 1
ATOM 662 C CA . ALA A 1 85 ? -8.109 -5.600 -18.480 1.00 40.56 85 ALA A CA 1
ATOM 663 C C . ALA A 1 85 ? -8.398 -5.716 -16.980 1.00 40.56 85 ALA A C 1
ATOM 665 O O . ALA A 1 85 ? -8.529 -6.808 -16.426 1.00 40.56 85 ALA A O 1
ATOM 666 N N . LYS A 1 86 ? -8.375 -4.554 -16.317 1.00 42.66 86 LYS A N 1
ATOM 667 C CA . LYS A 1 86 ? -9.041 -4.322 -15.048 1.00 42.66 86 LYS A CA 1
ATOM 668 C C . LYS A 1 86 ? -10.417 -4.948 -15.182 1.00 42.66 86 LYS A C 1
ATOM 670 O O . LYS A 1 86 ? -11.079 -4.767 -16.198 1.00 42.66 86 LYS A O 1
ATOM 675 N N . THR A 1 87 ? -10.822 -5.700 -14.175 1.00 40.81 87 THR A N 1
ATOM 676 C CA . THR A 1 87 ? -12.241 -5.885 -13.926 1.00 40.81 87 THR A CA 1
ATOM 677 C C . THR A 1 87 ? -12.868 -4.491 -13.943 1.00 40.81 87 THR A C 1
ATOM 679 O O . THR A 1 87 ? -12.537 -3.658 -13.100 1.00 40.81 87 THR A O 1
ATOM 682 N N . ASP A 1 88 ? -13.679 -4.204 -14.962 1.00 39.50 88 ASP A N 1
ATOM 683 C CA . ASP A 1 88 ? -14.494 -2.991 -15.071 1.00 39.50 88 ASP A CA 1
ATOM 684 C C . ASP A 1 88 ? -15.631 -3.071 -14.039 1.00 39.50 88 ASP A C 1
ATOM 686 O O . ASP A 1 88 ? -16.809 -3.133 -14.368 1.00 39.50 88 ASP A O 1
ATOM 690 N N . ASN A 1 89 ? -15.266 -3.131 -12.760 1.00 43.94 89 ASN A N 1
ATOM 691 C CA . ASN A 1 89 ? -16.127 -2.693 -11.679 1.00 43.94 89 ASN A CA 1
ATOM 692 C C . ASN A 1 89 ? -15.619 -1.306 -11.300 1.00 43.94 89 ASN A C 1
ATOM 694 O O . ASN A 1 89 ? -14.630 -1.176 -10.575 1.00 43.94 89 ASN A O 1
ATOM 698 N N . ASP A 1 90 ? -16.277 -0.260 -11.796 1.00 47.50 90 ASP A N 1
ATOM 699 C CA . ASP A 1 90 ? -15.986 1.110 -11.360 1.00 47.50 90 ASP A CA 1
ATOM 700 C C . ASP A 1 90 ? -16.167 1.262 -9.832 1.00 47.50 90 ASP A C 1
ATOM 702 O O . ASP A 1 90 ? -15.423 2.015 -9.206 1.00 47.50 90 ASP A O 1
ATOM 706 N N . ASP A 1 91 ? -17.018 0.435 -9.207 1.00 50.12 91 ASP A N 1
ATOM 707 C CA . ASP A 1 91 ? -17.175 0.318 -7.746 1.00 50.12 91 ASP A CA 1
ATOM 708 C C . ASP A 1 91 ? -15.965 -0.317 -7.016 1.00 50.12 91 ASP A C 1
ATOM 710 O O . ASP A 1 91 ? -15.860 -0.232 -5.793 1.00 50.12 91 ASP A O 1
ATOM 714 N N . GLU A 1 92 ? -15.027 -0.955 -7.729 1.00 57.88 92 GLU A N 1
ATOM 715 C CA . GLU A 1 92 ? -13.795 -1.533 -7.158 1.00 57.88 92 GLU A CA 1
ATOM 716 C C . GLU A 1 92 ? -12.558 -0.652 -7.354 1.00 57.88 92 GLU A C 1
ATOM 718 O O . GLU A 1 92 ? -11.487 -0.948 -6.803 1.00 57.88 92 GLU A O 1
ATOM 723 N N . LYS A 1 93 ? -12.659 0.425 -8.142 1.00 70.19 93 LYS A N 1
ATOM 724 C CA . LYS A 1 93 ? -11.511 1.275 -8.453 1.00 70.19 93 LYS A CA 1
ATOM 725 C C . LYS A 1 93 ? -11.196 2.193 -7.274 1.00 70.19 93 LYS A C 1
ATOM 727 O O . LYS A 1 93 ? -11.555 3.361 -7.236 1.00 70.19 93 LYS A O 1
ATOM 732 N N . VAL A 1 94 ? -10.450 1.644 -6.326 1.00 78.44 94 VAL A N 1
ATOM 733 C CA . VAL A 1 94 ? -9.909 2.372 -5.177 1.00 78.44 94 VAL A CA 1
ATOM 734 C C . VAL A 1 94 ? -8.987 3.494 -5.650 1.00 78.44 94 VAL A C 1
ATOM 736 O O . VAL A 1 94 ? -8.033 3.258 -6.402 1.00 78.44 94 VAL A O 1
ATOM 739 N N . GLU A 1 95 ? -9.234 4.708 -5.167 1.00 82.81 95 GLU A N 1
ATOM 740 C CA . GLU A 1 95 ? -8.378 5.855 -5.423 1.00 82.81 95 GLU A CA 1
ATOM 741 C C . GLU A 1 95 ? -7.004 5.669 -4.765 1.00 82.81 95 GLU A C 1
ATOM 743 O O . GLU A 1 95 ? -6.860 5.191 -3.637 1.00 82.81 95 GLU A O 1
ATOM 748 N N . THR A 1 96 ? -5.949 6.068 -5.471 1.00 85.12 96 THR A N 1
ATOM 749 C CA . THR A 1 96 ? -4.601 6.077 -4.901 1.00 85.12 96 THR A CA 1
ATOM 750 C C . THR A 1 96 ? -4.408 7.308 -4.030 1.00 85.12 96 THR A C 1
ATOM 752 O O . THR A 1 96 ? -4.781 8.409 -4.435 1.00 85.12 96 THR A O 1
ATOM 755 N N . VAL A 1 97 ? -3.741 7.148 -2.886 1.00 92.31 97 VAL A N 1
ATOM 756 C CA . VAL A 1 97 ? -3.357 8.289 -2.042 1.00 92.31 97 VAL A CA 1
ATOM 757 C C . VAL A 1 97 ? -2.463 9.249 -2.844 1.00 92.31 97 VAL A C 1
ATOM 759 O O . VAL A 1 97 ? -1.433 8.813 -3.373 1.00 92.31 97 VAL A O 1
ATOM 762 N N . PRO A 1 98 ? -2.836 10.535 -2.964 1.00 92.06 98 PRO A N 1
ATOM 763 C CA . PRO A 1 98 ? -2.078 11.503 -3.746 1.00 92.06 98 PRO A CA 1
ATOM 764 C C . PRO A 1 98 ? -0.778 11.915 -3.044 1.00 92.06 98 PRO A C 1
ATOM 766 O O . PRO A 1 98 ? -0.598 11.727 -1.843 1.00 92.06 98 PRO A O 1
ATOM 769 N N . GLY A 1 99 ? 0.141 12.518 -3.803 1.00 93.06 99 GLY A N 1
ATOM 770 C CA . GLY A 1 99 ? 1.352 13.143 -3.255 1.00 93.06 99 GLY A CA 1
ATOM 771 C C . GLY A 1 99 ? 2.517 12.196 -2.946 1.00 93.06 99 GLY A C 1
ATOM 772 O O . GLY A 1 99 ? 3.565 12.670 -2.510 1.00 93.06 99 GLY A O 1
ATOM 773 N N . LEU A 1 100 ? 2.371 10.895 -3.207 1.00 96.69 100 LEU A N 1
ATOM 774 C CA . LEU A 1 100 ? 3.454 9.917 -3.085 1.00 96.69 100 LEU A CA 1
ATOM 775 C C . LEU A 1 100 ? 4.470 10.053 -4.236 1.00 96.69 100 LEU A C 1
ATOM 777 O O . LEU A 1 100 ? 4.103 10.281 -5.389 1.00 96.69 100 LEU A O 1
ATOM 781 N N . GLY A 1 101 ? 5.757 9.876 -3.944 1.00 96.38 101 GLY A N 1
ATOM 782 C CA . GLY A 1 101 ? 6.850 10.050 -4.894 1.00 96.38 101 GLY A CA 1
ATOM 783 C C . GLY A 1 101 ? 8.213 9.559 -4.393 1.00 96.38 101 GLY A C 1
ATOM 784 O O . GLY A 1 101 ? 8.439 9.326 -3.213 1.00 96.38 101 GLY A O 1
ATOM 785 N N . PHE A 1 102 ? 9.145 9.397 -5.331 1.00 98.06 102 PHE A N 1
ATOM 786 C CA . PHE A 1 102 ? 10.488 8.845 -5.082 1.00 98.06 102 PHE A CA 1
ATOM 787 C C . PHE A 1 102 ? 11.587 9.572 -5.875 1.00 98.06 102 PHE A C 1
ATOM 789 O O . PHE A 1 102 ? 12.684 9.050 -6.041 1.00 98.06 102 PHE A O 1
ATOM 796 N N . LYS A 1 103 ? 11.282 10.753 -6.433 1.00 96.19 103 LYS A N 1
ATOM 797 C CA . LYS A 1 103 ? 12.177 11.452 -7.373 1.00 96.19 103 LYS A CA 1
ATOM 798 C C . LYS A 1 103 ? 13.497 11.926 -6.746 1.00 96.19 103 LYS A C 1
ATOM 800 O O . LYS A 1 103 ? 14.465 12.106 -7.471 1.00 96.19 103 LYS A O 1
ATOM 805 N N . ASP A 1 104 ? 13.502 12.147 -5.435 1.00 98.00 104 ASP A N 1
ATOM 806 C CA . ASP A 1 104 ? 14.634 12.603 -4.630 1.00 98.00 104 ASP A CA 1
ATOM 807 C C . ASP A 1 104 ? 14.395 12.249 -3.145 1.00 98.00 104 ASP A C 1
ATOM 809 O O . ASP A 1 104 ? 13.325 11.738 -2.780 1.00 98.00 104 ASP A O 1
ATOM 813 N N . LYS A 1 105 ? 15.374 12.536 -2.271 1.00 98.31 105 LYS A N 1
ATOM 814 C CA . LYS A 1 105 ? 15.268 12.290 -0.818 1.00 98.31 105 LYS A CA 1
ATOM 815 C C . LYS A 1 105 ? 14.060 12.971 -0.177 1.00 98.31 105 LYS A C 1
ATOM 817 O O . LYS A 1 105 ? 13.418 12.378 0.686 1.00 98.31 105 LYS A O 1
ATOM 822 N N . ASN A 1 106 ? 13.759 14.207 -0.567 1.00 98.19 106 ASN A N 1
ATOM 823 C CA . ASN A 1 106 ? 12.685 14.988 0.045 1.00 98.19 106 ASN A CA 1
ATOM 824 C C . ASN A 1 106 ? 11.317 14.436 -0.364 1.00 98.19 106 ASN A C 1
ATOM 826 O O . ASN A 1 106 ? 10.431 14.306 0.474 1.00 98.19 106 ASN A O 1
ATOM 830 N N . ALA A 1 107 ? 11.161 14.040 -1.628 1.00 98.12 107 ALA A N 1
ATOM 831 C CA . ALA A 1 107 ? 9.958 13.381 -2.118 1.00 98.12 107 ALA A CA 1
ATOM 832 C C . ALA A 1 107 ? 9.719 12.030 -1.426 1.00 98.12 107 ALA A C 1
ATOM 834 O O . ALA A 1 107 ? 8.585 11.729 -1.052 1.00 98.12 107 ALA A O 1
ATOM 835 N N . ALA A 1 108 ? 10.778 11.243 -1.211 1.00 98.44 108 ALA A N 1
ATOM 836 C CA . ALA A 1 108 ? 10.685 9.983 -0.478 1.00 98.44 108 ALA A CA 1
ATOM 837 C C . ALA A 1 108 ? 10.262 10.206 0.984 1.00 98.44 108 ALA A C 1
ATOM 839 O O . ALA A 1 108 ? 9.303 9.586 1.438 1.00 98.44 108 ALA A O 1
ATOM 840 N N . LYS A 1 109 ? 10.901 11.146 1.697 1.00 98.50 109 LYS A N 1
ATOM 841 C CA . LYS A 1 109 ? 10.527 11.504 3.079 1.00 98.50 109 LYS A CA 1
ATOM 842 C C . LYS A 1 109 ? 9.085 11.992 3.182 1.00 98.50 109 LYS A C 1
ATOM 844 O O . LYS A 1 109 ? 8.328 11.452 3.977 1.00 98.50 109 LYS A O 1
ATOM 849 N N . LYS A 1 110 ? 8.676 12.912 2.304 1.00 98.31 110 LYS A N 1
ATOM 850 C CA . LYS A 1 110 ? 7.290 13.394 2.234 1.00 98.31 110 LYS A CA 1
ATOM 851 C C . LYS A 1 110 ? 6.296 12.258 1.987 1.00 98.31 110 LYS A C 1
ATOM 853 O O . LYS A 1 110 ? 5.193 12.270 2.518 1.00 98.31 110 LYS A O 1
ATOM 858 N N . SER A 1 111 ? 6.677 11.253 1.201 1.00 98.06 111 SER A N 1
ATOM 859 C CA . SER A 1 111 ? 5.829 10.075 0.991 1.00 98.06 111 SER A CA 1
ATOM 860 C C . SER A 1 111 ? 5.667 9.256 2.262 1.00 98.06 111 SER A C 1
ATOM 862 O O . SER A 1 111 ? 4.559 8.820 2.552 1.00 98.06 111 SER A O 1
ATOM 864 N N . LEU A 1 112 ? 6.741 9.068 3.034 1.00 98.19 112 LEU A N 1
ATOM 865 C CA . LEU A 1 112 ? 6.664 8.390 4.327 1.00 98.19 112 LEU A CA 1
ATOM 866 C C . LEU A 1 112 ? 5.814 9.183 5.332 1.00 98.19 112 LEU A C 1
ATOM 868 O O . LEU A 1 112 ? 4.999 8.579 6.020 1.00 98.19 112 LEU A O 1
ATOM 872 N N . GLU A 1 113 ? 5.915 10.514 5.345 1.00 97.44 113 GLU A N 1
ATOM 873 C CA . GLU A 1 113 ? 5.050 11.392 6.153 1.00 97.44 113 GLU A CA 1
ATOM 874 C C . GLU A 1 113 ? 3.565 11.254 5.769 1.00 97.44 113 GLU A C 1
ATOM 876 O O . GLU A 1 113 ? 2.697 11.156 6.633 1.00 97.44 113 GLU A O 1
ATOM 881 N N . ILE A 1 114 ? 3.245 11.188 4.470 1.00 96.62 114 ILE A N 1
ATOM 882 C CA . ILE A 1 114 ? 1.867 10.971 3.985 1.00 96.62 114 ILE A CA 1
ATOM 883 C C . ILE A 1 114 ? 1.333 9.585 4.385 1.00 96.62 114 ILE A C 1
ATOM 885 O O . ILE A 1 114 ? 0.120 9.405 4.549 1.00 96.62 114 ILE A O 1
ATOM 889 N N . LEU A 1 115 ? 2.217 8.591 4.492 1.00 96.44 115 LEU A N 1
ATOM 890 C CA . LEU A 1 115 ? 1.873 7.215 4.849 1.00 96.44 115 LEU A CA 1
ATOM 891 C C . LEU A 1 115 ? 1.772 6.987 6.363 1.00 96.44 115 LEU A C 1
ATOM 893 O O . LEU A 1 115 ? 1.198 5.981 6.782 1.00 96.44 115 LEU A O 1
ATOM 897 N N . GLU A 1 116 ? 2.281 7.905 7.179 1.00 94.44 116 GLU A N 1
ATOM 898 C CA . GLU A 1 116 ? 2.250 7.796 8.632 1.00 94.44 116 GLU A CA 1
ATOM 899 C C . GLU A 1 116 ? 0.809 7.702 9.172 1.00 94.44 116 GLU A C 1
ATOM 901 O O . GLU A 1 116 ? -0.094 8.434 8.763 1.00 94.44 116 GLU A O 1
ATOM 906 N N . GLY A 1 117 ? 0.580 6.758 10.092 1.00 92.44 117 GLY A N 1
ATOM 907 C CA . GLY A 1 117 ? -0.733 6.493 10.698 1.00 92.44 117 GLY A CA 1
ATOM 908 C C . GLY A 1 117 ? -1.715 5.703 9.822 1.00 92.44 117 GLY A C 1
ATOM 909 O O . GLY A 1 117 ? -2.784 5.311 10.294 1.00 92.44 117 GLY A O 1
ATOM 910 N N . ARG A 1 118 ? -1.374 5.419 8.558 1.00 93.62 118 ARG A N 1
ATOM 911 C CA . ARG A 1 118 ? -2.198 4.569 7.683 1.00 93.62 118 ARG A CA 1
ATOM 912 C C . ARG A 1 118 ? -2.070 3.092 8.042 1.00 93.62 118 ARG A C 1
ATOM 914 O O . ARG A 1 118 ? -1.191 2.695 8.799 1.00 93.62 118 ARG A O 1
ATOM 921 N N . ASP A 1 119 ? -2.942 2.273 7.466 1.00 89.56 119 ASP A N 1
ATOM 922 C CA . ASP A 1 119 ? -2.901 0.812 7.581 1.00 89.56 119 ASP A CA 1
ATOM 923 C C . ASP A 1 119 ? -1.493 0.256 7.248 1.00 89.56 119 ASP A C 1
ATOM 925 O O . ASP A 1 119 ? -0.976 0.569 6.170 1.00 89.56 119 ASP A O 1
ATOM 929 N N . PRO A 1 120 ? -0.852 -0.538 8.136 1.00 92.06 120 PRO A N 1
ATOM 930 C CA . PRO A 1 120 ? 0.512 -1.030 7.920 1.00 92.06 120 PRO A CA 1
ATOM 931 C C . PRO A 1 120 ? 0.688 -1.790 6.602 1.00 92.06 120 PRO A C 1
ATOM 933 O O . PRO A 1 120 ? 1.692 -1.609 5.908 1.00 92.06 120 PRO A O 1
ATOM 936 N N . ASP A 1 121 ? -0.301 -2.594 6.209 1.00 91.06 121 ASP A N 1
ATOM 937 C CA . ASP A 1 121 ? -0.235 -3.350 4.960 1.00 91.06 121 ASP A CA 1
ATOM 938 C C . ASP A 1 121 ? -0.289 -2.420 3.744 1.00 91.06 121 ASP A C 1
ATOM 940 O O . ASP A 1 121 ? 0.445 -2.617 2.771 1.00 91.06 121 ASP A O 1
ATOM 944 N N . TYR A 1 122 ? -1.084 -1.350 3.811 1.00 92.94 122 TYR A N 1
ATOM 945 C CA . TYR A 1 122 ? -1.091 -0.303 2.800 1.00 92.94 122 TYR A CA 1
ATOM 946 C C . TYR A 1 122 ? 0.218 0.483 2.752 1.00 92.94 122 TYR A C 1
ATOM 948 O O . TYR A 1 122 ? 0.710 0.731 1.652 1.00 92.94 122 TYR A O 1
ATOM 956 N N . GLN A 1 123 ? 0.809 0.842 3.897 1.00 95.38 123 GLN A N 1
ATOM 957 C CA . GLN A 1 123 ? 2.122 1.498 3.929 1.00 95.38 123 GLN A CA 1
ATOM 958 C C . GLN A 1 123 ? 3.156 0.644 3.182 1.00 95.38 123 GLN A C 1
ATOM 960 O O . GLN A 1 123 ? 3.818 1.120 2.257 1.00 95.38 123 GLN A O 1
ATOM 965 N N . ARG A 1 124 ? 3.224 -0.653 3.509 1.00 95.38 124 ARG A N 1
ATOM 966 C CA . ARG A 1 124 ? 4.123 -1.608 2.852 1.00 95.38 124 ARG A CA 1
ATOM 967 C C . ARG A 1 124 ? 3.838 -1.727 1.354 1.00 95.38 124 ARG A C 1
ATOM 969 O O . ARG A 1 124 ? 4.771 -1.707 0.549 1.00 95.38 124 ARG A O 1
ATOM 976 N N . LEU A 1 125 ? 2.565 -1.839 0.968 1.00 94.12 125 LEU A N 1
ATOM 977 C CA . LEU A 1 125 ? 2.137 -1.928 -0.431 1.00 94.12 125 LEU A CA 1
ATOM 978 C C . LEU A 1 125 ? 2.540 -0.680 -1.227 1.00 94.12 125 LEU A C 1
ATOM 980 O O . LEU A 1 125 ? 3.124 -0.803 -2.305 1.00 94.12 125 LEU A O 1
ATOM 984 N N . ALA A 1 126 ? 2.252 0.509 -0.696 1.00 96.19 126 ALA A N 1
ATOM 985 C CA . ALA A 1 126 ? 2.546 1.783 -1.337 1.00 96.19 126 ALA A CA 1
ATOM 986 C C . ALA A 1 126 ? 4.056 1.962 -1.537 1.00 96.19 126 ALA A C 1
ATOM 988 O O . ALA A 1 126 ? 4.497 2.251 -2.650 1.00 96.19 126 ALA A O 1
ATOM 989 N N . VAL A 1 127 ? 4.860 1.700 -0.502 1.00 97.81 127 VAL A N 1
ATOM 990 C CA . VAL A 1 127 ? 6.322 1.826 -0.578 1.00 97.81 127 VAL A CA 1
ATOM 991 C C . VAL A 1 127 ? 6.924 0.825 -1.567 1.00 97.81 127 VAL A C 1
ATOM 993 O O . VAL A 1 127 ? 7.716 1.216 -2.428 1.00 97.81 127 VAL A O 1
ATOM 996 N N . LYS A 1 128 ? 6.489 -0.444 -1.548 1.00 97.44 128 LYS A N 1
ATOM 997 C CA . LYS A 1 128 ? 6.893 -1.431 -2.569 1.00 97.44 128 LYS A CA 1
ATOM 998 C C . LYS A 1 128 ? 6.517 -0.974 -3.982 1.00 97.44 128 LYS A C 1
ATOM 1000 O O . LYS A 1 128 ? 7.311 -1.135 -4.910 1.00 97.44 128 LYS A O 1
ATOM 1005 N N . GLY A 1 129 ? 5.338 -0.374 -4.149 1.00 96.69 129 GLY A N 1
ATOM 1006 C CA . GLY A 1 129 ? 4.883 0.203 -5.414 1.00 96.69 129 GLY A CA 1
ATOM 1007 C C . GLY A 1 129 ? 5.774 1.345 -5.914 1.00 96.69 129 GLY A C 1
ATOM 1008 O O . GLY A 1 129 ? 6.105 1.385 -7.104 1.00 96.69 129 GLY A O 1
ATOM 1009 N N . LEU A 1 130 ? 6.218 2.235 -5.022 1.00 97.69 130 LEU A N 1
ATOM 1010 C CA . LEU A 1 130 ? 7.145 3.326 -5.345 1.00 97.69 130 LEU A CA 1
ATOM 1011 C C . LEU A 1 130 ? 8.519 2.789 -5.771 1.00 97.69 130 LEU A C 1
ATOM 1013 O O . LEU A 1 130 ? 9.017 3.183 -6.823 1.00 97.69 130 LEU A O 1
ATOM 1017 N N . ILE A 1 131 ? 9.084 1.827 -5.035 1.00 97.94 131 ILE A N 1
ATOM 1018 C CA . ILE A 1 131 ? 10.364 1.178 -5.384 1.00 97.94 131 ILE A CA 1
ATOM 1019 C C . ILE A 1 131 ? 10.255 0.425 -6.720 1.00 97.94 131 ILE A C 1
ATOM 1021 O O . ILE A 1 131 ? 11.142 0.489 -7.569 1.00 97.94 131 ILE A O 1
ATOM 1025 N N . GLY A 1 132 ? 9.149 -0.281 -6.960 1.00 96.62 132 GLY A N 1
ATOM 1026 C CA . GLY A 1 132 ? 8.911 -0.931 -8.250 1.00 96.62 132 GLY A CA 1
ATOM 1027 C C . GLY A 1 132 ? 8.810 0.077 -9.402 1.00 96.62 132 GLY A C 1
ATOM 1028 O O . GLY A 1 132 ? 9.297 -0.177 -10.505 1.00 96.62 132 GLY A O 1
ATOM 1029 N N . SER A 1 133 ? 8.196 1.233 -9.147 1.00 95.25 133 SER A N 1
ATOM 1030 C CA . SER A 1 133 ? 8.051 2.315 -10.126 1.00 95.25 133 SER A CA 1
ATOM 1031 C C . SER A 1 133 ? 9.371 3.024 -10.415 1.00 95.25 133 SER A C 1
ATOM 1033 O O . SER A 1 133 ? 9.647 3.325 -11.577 1.00 95.25 133 SER A O 1
ATOM 1035 N N . SER A 1 134 ? 10.225 3.213 -9.408 1.00 97.44 134 SER A N 1
ATOM 1036 C CA . SER A 1 134 ? 11.535 3.844 -9.579 1.00 97.44 134 SER A CA 1
ATOM 1037 C C . SER A 1 134 ? 12.445 3.048 -10.508 1.00 97.44 134 SER A C 1
ATOM 1039 O O . SER A 1 134 ? 13.085 3.640 -11.371 1.00 97.44 134 SER A O 1
ATOM 1041 N N . LYS A 1 135 ? 12.426 1.711 -10.432 1.00 95.94 135 LYS A N 1
ATOM 1042 C CA . LYS A 1 135 ? 13.183 0.834 -11.344 1.00 95.94 135 LYS A CA 1
ATOM 1043 C C . LYS A 1 135 ? 12.819 1.078 -12.810 1.00 95.94 135 LYS A C 1
ATOM 1045 O O . LYS A 1 135 ? 13.703 1.141 -13.663 1.00 95.94 135 LYS A O 1
ATOM 1050 N N . ARG A 1 136 ? 11.527 1.274 -13.102 1.00 95.56 136 ARG A N 1
ATOM 1051 C CA . ARG A 1 136 ? 11.056 1.604 -14.458 1.00 95.56 136 ARG A CA 1
ATOM 1052 C C . ARG A 1 136 ? 11.545 2.985 -14.893 1.00 95.56 136 ARG A C 1
ATOM 1054 O O . ARG A 1 136 ? 12.068 3.113 -15.994 1.00 95.56 136 ARG A O 1
ATOM 1061 N N . VAL A 1 137 ? 11.445 3.992 -14.024 1.00 95.38 137 VAL A N 1
ATOM 1062 C CA . VAL A 1 137 ? 11.914 5.359 -14.324 1.00 95.38 137 VAL A CA 1
ATOM 1063 C C . VAL A 1 137 ? 13.430 5.402 -14.545 1.00 95.38 137 VAL A C 1
ATOM 1065 O O . VAL A 1 137 ? 13.896 6.020 -15.502 1.00 95.38 137 VAL A O 1
ATOM 1068 N N . LEU A 1 138 ? 14.204 4.698 -13.718 1.00 95.50 138 LEU A N 1
ATOM 1069 C CA . LEU A 1 138 ? 15.659 4.615 -13.841 1.00 95.50 138 LEU A CA 1
ATOM 1070 C C . LEU A 1 138 ? 16.092 4.021 -15.184 1.00 95.50 138 LEU A C 1
ATOM 1072 O O . LEU A 1 138 ? 17.050 4.515 -15.766 1.00 95.50 138 LEU A O 1
ATOM 1076 N N . SER A 1 139 ? 15.363 3.033 -15.717 1.00 94.06 139 SER A N 1
ATOM 1077 C CA . SER A 1 139 ? 15.697 2.422 -17.015 1.00 94.06 139 SER A CA 1
ATOM 1078 C C . SER A 1 139 ? 15.672 3.409 -18.192 1.00 94.06 139 SER A C 1
ATOM 1080 O O . SER A 1 139 ? 16.412 3.231 -19.157 1.00 94.06 139 SER A O 1
ATOM 1082 N N . GLY A 1 140 ? 14.853 4.464 -18.103 1.00 93.12 140 GLY A N 1
ATOM 1083 C CA . GLY A 1 140 ? 14.739 5.507 -19.127 1.00 93.12 140 GLY A CA 1
ATOM 1084 C C . GLY A 1 140 ? 15.515 6.793 -18.821 1.00 93.12 140 GLY A C 1
ATOM 1085 O O . GLY A 1 140 ? 15.573 7.683 -19.669 1.00 93.12 140 GLY A O 1
ATOM 1086 N N . THR A 1 141 ? 16.106 6.926 -17.629 1.00 93.44 141 THR A N 1
ATOM 1087 C CA . THR A 1 141 ? 16.752 8.173 -17.191 1.00 93.44 141 THR A CA 1
ATOM 1088 C C . THR A 1 141 ? 18.239 8.161 -17.541 1.00 93.44 141 THR A C 1
ATOM 1090 O O . THR A 1 141 ? 18.993 7.344 -17.025 1.00 93.44 141 THR A O 1
ATOM 1093 N N . LYS A 1 142 ? 18.671 9.092 -18.403 1.00 94.56 142 LYS A N 1
ATOM 1094 C CA . LYS A 1 142 ? 20.076 9.222 -18.848 1.00 94.56 142 LYS A CA 1
ATOM 1095 C C . LYS A 1 142 ? 20.891 10.241 -18.048 1.00 94.56 142 LYS A C 1
ATOM 1097 O O . LYS A 1 142 ? 22.113 10.185 -18.059 1.00 94.56 142 LYS A O 1
ATOM 1102 N N . ASP A 1 143 ? 20.215 11.179 -17.389 1.00 97.25 143 ASP A N 1
ATOM 1103 C CA . ASP A 1 143 ? 20.840 12.244 -16.602 1.00 97.25 143 ASP A CA 1
ATOM 1104 C C . ASP A 1 143 ? 21.450 11.661 -15.310 1.00 97.25 143 ASP A C 1
ATOM 1106 O O . ASP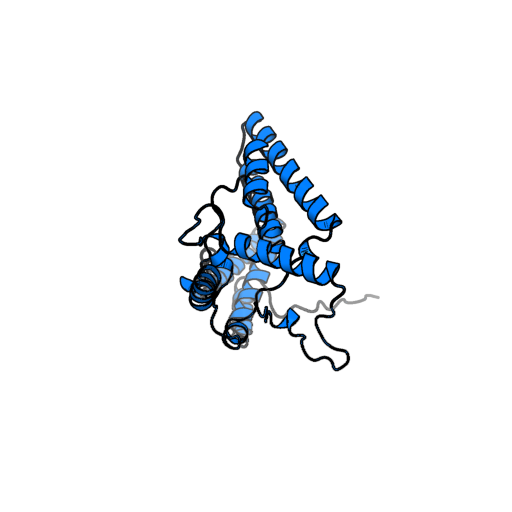 A 1 143 ? 20.692 11.183 -14.456 1.00 97.25 143 ASP A O 1
ATOM 1110 N N . PRO A 1 144 ? 22.788 11.707 -15.131 1.00 96.44 144 PRO A N 1
ATOM 1111 C CA . PRO A 1 144 ? 23.454 11.109 -13.975 1.00 96.44 144 PRO A CA 1
ATOM 1112 C C . PRO A 1 144 ? 23.001 11.696 -12.637 1.00 96.44 144 PRO A C 1
ATOM 1114 O O . PRO A 1 144 ? 22.895 10.964 -11.653 1.00 96.44 144 PRO A O 1
ATOM 1117 N N . LYS A 1 145 ? 22.693 12.999 -12.595 1.00 97.69 145 LYS A N 1
ATOM 1118 C CA . LYS A 1 145 ? 22.243 13.665 -11.372 1.00 97.69 145 LYS A CA 1
ATOM 1119 C C . LYS A 1 145 ? 20.866 13.151 -10.968 1.00 97.69 145 LYS A C 1
ATOM 1121 O O . LYS A 1 145 ? 20.687 12.721 -9.836 1.00 97.69 145 LYS A O 1
ATOM 1126 N N . LYS A 1 146 ? 19.925 13.091 -11.916 1.00 97.25 146 LYS A N 1
ATOM 1127 C CA . LYS A 1 146 ? 18.576 12.550 -11.659 1.00 97.25 146 LYS A CA 1
ATOM 1128 C C . LYS A 1 146 ? 18.611 11.076 -11.273 1.00 97.25 146 LYS A C 1
ATOM 1130 O O . LYS A 1 146 ? 17.844 10.652 -10.415 1.00 97.25 146 LYS A O 1
ATOM 1135 N N . VAL A 1 147 ? 19.496 10.292 -11.892 1.00 98.00 147 VAL A N 1
ATOM 1136 C CA . VAL A 1 147 ? 19.712 8.891 -11.504 1.00 98.00 147 VAL A CA 1
ATOM 1137 C C . VAL A 1 147 ? 20.149 8.806 -10.045 1.00 98.00 147 VAL A C 1
ATOM 1139 O O . VAL A 1 147 ? 19.608 7.982 -9.307 1.00 98.00 147 VAL A O 1
ATOM 1142 N N . GLN A 1 148 ? 21.093 9.649 -9.621 1.00 98.25 148 GLN A N 1
ATOM 1143 C CA . GLN A 1 148 ? 21.545 9.665 -8.234 1.00 98.25 148 GLN A CA 1
ATOM 1144 C C . GLN A 1 148 ? 20.441 10.132 -7.278 1.00 98.25 148 GLN A C 1
ATOM 1146 O O . GLN A 1 148 ? 20.214 9.463 -6.276 1.00 98.25 148 GLN A O 1
ATOM 1151 N N . ASP A 1 149 ? 19.703 11.193 -7.614 1.00 98.50 149 ASP A N 1
ATOM 1152 C CA . ASP A 1 149 ? 18.597 11.703 -6.793 1.00 98.50 149 ASP A CA 1
ATOM 1153 C C . ASP A 1 149 ? 17.518 10.627 -6.567 1.00 98.50 149 ASP A C 1
ATOM 1155 O O . ASP A 1 149 ? 17.086 10.397 -5.433 1.00 98.50 149 ASP A O 1
ATOM 1159 N N . ILE A 1 150 ? 17.135 9.896 -7.622 1.00 98.38 150 ILE A N 1
ATOM 1160 C CA . ILE A 1 150 ? 16.173 8.791 -7.519 1.00 98.38 150 ILE A CA 1
ATOM 1161 C C . ILE A 1 150 ? 16.733 7.662 -6.650 1.00 98.38 150 ILE A C 1
ATOM 1163 O O . ILE A 1 150 ? 16.017 7.156 -5.790 1.00 98.38 150 ILE A O 1
ATOM 1167 N N . LYS A 1 151 ? 17.994 7.251 -6.846 1.00 98.31 151 LYS A N 1
ATOM 1168 C CA . LYS A 1 151 ? 18.623 6.201 -6.021 1.00 98.31 151 LYS A CA 1
ATOM 1169 C C . LYS A 1 151 ? 18.643 6.588 -4.546 1.00 98.31 151 LYS A C 1
ATOM 1171 O O . LYS A 1 151 ? 18.300 5.778 -3.691 1.00 98.31 151 LYS A O 1
ATOM 1176 N N . ASP A 1 152 ? 18.991 7.834 -4.267 1.00 98.31 152 ASP A N 1
ATOM 1177 C CA . ASP A 1 152 ? 19.029 8.399 -2.929 1.00 98.31 152 ASP A CA 1
ATOM 1178 C C . ASP A 1 152 ? 17.640 8.424 -2.268 1.00 98.31 152 ASP A C 1
ATOM 1180 O O . ASP A 1 152 ? 17.516 8.118 -1.082 1.00 98.31 152 ASP A O 1
ATOM 1184 N N . GLY A 1 153 ? 16.587 8.757 -3.022 1.00 98.31 153 GLY A N 1
ATOM 1185 C CA . GLY A 1 153 ? 15.204 8.670 -2.551 1.00 98.31 153 GLY A CA 1
ATOM 1186 C C . GLY A 1 153 ? 14.743 7.228 -2.320 1.00 98.31 153 GLY A C 1
ATOM 1187 O O . GLY A 1 153 ? 14.137 6.926 -1.295 1.00 98.31 153 GLY A O 1
ATOM 1188 N N . VAL A 1 154 ? 15.065 6.317 -3.242 1.00 98.38 154 VAL A N 1
ATOM 1189 C CA . VAL A 1 154 ? 14.723 4.888 -3.142 1.00 98.38 154 VAL A CA 1
ATOM 1190 C C . VAL A 1 154 ? 15.382 4.241 -1.932 1.00 98.38 154 VAL A C 1
ATOM 1192 O O . VAL A 1 154 ? 14.716 3.478 -1.241 1.00 98.38 154 VAL A O 1
ATOM 1195 N N . LYS A 1 155 ? 16.627 4.606 -1.616 1.00 98.62 155 LYS A N 1
ATOM 1196 C CA . LYS A 1 155 ? 17.323 4.105 -0.429 1.00 98.62 155 LYS A CA 1
ATOM 1197 C C . LYS A 1 155 ? 16.543 4.384 0.863 1.00 98.62 155 LYS A C 1
ATOM 1199 O O . LYS A 1 155 ? 16.399 3.492 1.685 1.00 98.62 155 LYS A O 1
ATOM 1204 N N . ILE A 1 156 ? 15.962 5.579 1.012 1.00 98.69 156 ILE A N 1
ATOM 1205 C CA . ILE A 1 156 ? 15.118 5.925 2.175 1.00 98.69 156 ILE A CA 1
ATOM 1206 C C . ILE A 1 156 ? 13.883 5.013 2.260 1.00 98.69 156 ILE A C 1
ATOM 1208 O O . ILE A 1 156 ? 13.467 4.612 3.346 1.00 98.69 156 ILE A O 1
ATOM 1212 N N . LEU A 1 157 ? 13.285 4.685 1.113 1.00 98.38 157 LEU A N 1
ATOM 1213 C CA . LEU A 1 157 ? 12.124 3.798 1.039 1.00 98.38 157 LEU A CA 1
ATOM 1214 C C . LEU A 1 157 ? 12.490 2.337 1.348 1.00 98.38 157 LEU A C 1
ATOM 1216 O O . LEU A 1 157 ? 11.705 1.633 1.981 1.00 98.38 157 LEU A O 1
ATOM 1220 N N . GLU A 1 158 ? 13.665 1.882 0.915 1.00 98.38 158 GLU A N 1
ATOM 1221 C CA . GLU A 1 158 ? 14.198 0.549 1.223 1.00 98.38 158 GLU A CA 1
ATOM 1222 C C . GLU A 1 158 ? 14.518 0.412 2.716 1.00 98.38 158 GLU A C 1
ATOM 1224 O O . GLU A 1 158 ? 14.046 -0.534 3.342 1.00 98.38 158 GLU A O 1
ATOM 1229 N N . GLU A 1 159 ? 15.198 1.399 3.309 1.00 98.25 159 GL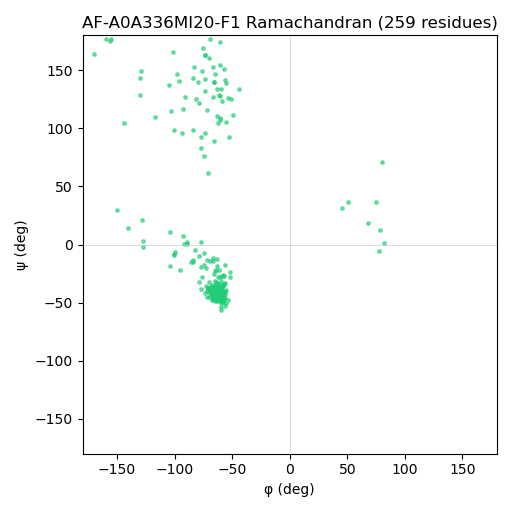U A N 1
ATOM 1230 C CA . GLU A 1 159 ? 15.470 1.459 4.755 1.00 98.25 159 GLU A CA 1
ATOM 1231 C C . GLU A 1 159 ? 14.176 1.460 5.585 1.00 98.25 159 GLU A C 1
ATOM 1233 O O . GLU A 1 159 ? 14.113 0.862 6.659 1.00 98.25 159 GLU A O 1
ATOM 1238 N N . PHE A 1 160 ? 13.117 2.117 5.098 1.00 97.94 160 PHE A N 1
ATOM 1239 C CA . PHE A 1 160 ? 11.803 2.042 5.734 1.00 97.94 160 PHE A CA 1
ATOM 1240 C C . PHE A 1 160 ? 11.233 0.618 5.704 1.00 97.94 160 PHE A C 1
ATOM 1242 O O . PHE A 1 160 ? 10.705 0.169 6.718 1.00 97.94 160 PHE A O 1
ATOM 1249 N N . LEU A 1 161 ? 11.317 -0.092 4.572 1.00 96.38 161 LEU A N 1
ATOM 1250 C CA . LEU A 1 161 ? 10.797 -1.461 4.464 1.00 96.38 161 LEU A CA 1
ATOM 1251 C C . LEU A 1 161 ? 11.578 -2.457 5.320 1.00 96.38 161 LEU A C 1
ATOM 1253 O O . LEU A 1 161 ? 10.960 -3.342 5.903 1.00 96.38 161 LEU A O 1
ATOM 1257 N N . GLU A 1 162 ? 12.897 -2.303 5.401 1.00 95.94 162 GLU A N 1
ATOM 1258 C CA . GLU A 1 162 ? 13.750 -3.119 6.267 1.00 95.94 162 GLU A CA 1
ATOM 1259 C C . GLU A 1 162 ? 13.318 -2.969 7.730 1.00 95.94 162 GLU A C 1
ATOM 1261 O O . GLU A 1 162 ? 12.893 -3.941 8.350 1.00 95.94 162 GLU A O 1
ATOM 1266 N N . LYS A 1 163 ? 13.242 -1.727 8.230 1.00 95.38 163 LYS A N 1
ATOM 1267 C CA . LYS A 1 163 ? 12.735 -1.443 9.585 1.00 95.38 163 LYS A CA 1
ATOM 1268 C C . LYS A 1 163 ? 11.309 -1.938 9.803 1.00 95.38 163 LYS A C 1
ATOM 1270 O O . LYS A 1 163 ? 10.970 -2.413 10.883 1.00 95.38 163 LYS A O 1
ATOM 1275 N N . PHE A 1 164 ? 10.450 -1.800 8.795 1.00 92.94 164 PHE A N 1
ATOM 1276 C CA . PHE A 1 164 ? 9.064 -2.252 8.868 1.00 92.94 164 PHE A CA 1
ATOM 1277 C C . PHE A 1 164 ? 8.978 -3.767 9.097 1.00 92.94 164 PHE A C 1
ATOM 1279 O O . PHE A 1 164 ? 8.159 -4.219 9.906 1.00 92.94 164 PHE A O 1
ATOM 1286 N N . ASP A 1 165 ? 9.800 -4.537 8.383 1.00 90.25 165 ASP A N 1
ATOM 1287 C CA . ASP A 1 165 ? 9.841 -5.992 8.487 1.00 90.25 165 ASP A CA 1
ATOM 1288 C C . ASP A 1 165 ? 10.526 -6.432 9.803 1.00 90.25 165 ASP A C 1
ATO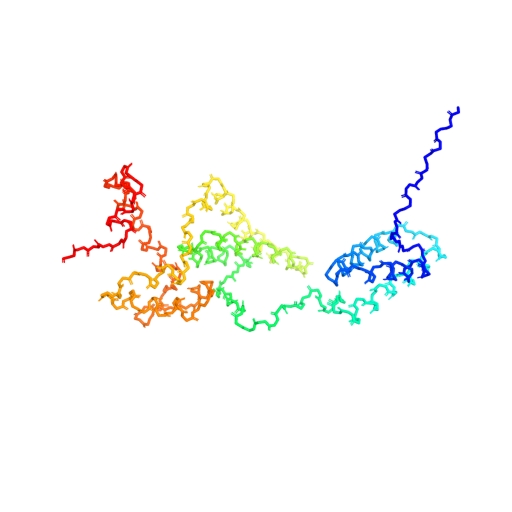M 1290 O O . ASP A 1 165 ? 9.974 -7.290 10.497 1.00 90.25 165 ASP A O 1
ATOM 1294 N N . ASP A 1 166 ? 11.621 -5.782 10.219 1.00 92.50 166 ASP A N 1
ATOM 1295 C CA . ASP A 1 166 ? 12.319 -6.042 11.495 1.00 92.50 166 ASP A CA 1
ATOM 1296 C C . ASP A 1 166 ? 11.406 -5.843 12.714 1.00 92.50 166 ASP A C 1
ATOM 1298 O O . ASP A 1 166 ? 11.313 -6.685 13.612 1.00 92.50 166 ASP A O 1
ATOM 1302 N N . GLU A 1 167 ? 10.654 -4.743 12.723 1.00 91.19 167 GLU A N 1
ATOM 1303 C CA . GLU A 1 167 ? 9.700 -4.421 13.786 1.00 91.19 167 GLU A CA 1
ATOM 1304 C C . GLU A 1 167 ? 8.392 -5.227 13.679 1.00 91.19 167 GLU A C 1
ATOM 1306 O O . GLU A 1 167 ? 7.472 -5.036 14.477 1.00 91.19 167 GLU A O 1
ATOM 1311 N N . ASN A 1 168 ? 8.279 -6.138 12.702 1.00 87.25 168 ASN A N 1
ATOM 1312 C CA . ASN A 1 168 ? 7.082 -6.935 12.435 1.00 87.25 168 ASN A CA 1
ATOM 1313 C C . ASN A 1 168 ? 5.804 -6.078 12.325 1.00 87.25 168 ASN A C 1
ATOM 1315 O O . ASN A 1 168 ? 4.720 -6.507 12.740 1.00 87.25 168 ASN A O 1
ATOM 1319 N N . ARG A 1 169 ? 5.900 -4.869 11.749 1.00 84.88 169 ARG A N 1
ATOM 1320 C CA . ARG A 1 169 ? 4.806 -3.877 11.759 1.00 84.88 169 ARG A CA 1
ATOM 1321 C C . ARG A 1 169 ? 3.515 -4.373 11.113 1.00 84.88 169 ARG A C 1
ATOM 1323 O O . ARG A 1 169 ? 2.440 -3.950 11.528 1.00 84.88 169 ARG A O 1
ATOM 1330 N N . SER A 1 170 ? 3.581 -5.315 10.168 1.00 81.06 170 SER A N 1
ATOM 1331 C CA . SER A 1 170 ? 2.383 -5.968 9.609 1.00 81.06 170 SER A CA 1
ATOM 1332 C C . SER A 1 170 ? 1.507 -6.630 10.682 1.00 81.06 170 SER A C 1
ATOM 1334 O O . SER A 1 170 ? 0.286 -6.608 10.566 1.00 81.06 170 SER A O 1
ATOM 1336 N N . ARG A 1 171 ? 2.085 -7.166 11.768 1.00 81.94 171 ARG A N 1
ATOM 1337 C CA . ARG A 1 171 ? 1.314 -7.789 12.864 1.00 81.94 171 ARG A CA 1
ATOM 1338 C C . ARG A 1 171 ? 0.555 -6.781 13.724 1.00 81.94 171 ARG A C 1
ATOM 1340 O O . ARG A 1 171 ? -0.306 -7.170 14.505 1.00 81.94 171 ARG A O 1
ATOM 1347 N N . LEU A 1 172 ? 0.865 -5.491 13.602 1.00 79.00 172 LEU A N 1
ATOM 1348 C CA . LEU A 1 172 ? 0.156 -4.435 14.320 1.00 79.00 172 LEU A CA 1
ATOM 1349 C C . LEU A 1 172 ? -1.183 -4.094 13.660 1.00 79.00 172 LEU A C 1
ATOM 1351 O O . LEU A 1 172 ? -1.973 -3.353 14.259 1.00 79.00 172 LEU A O 1
ATOM 1355 N N . ASN A 1 173 ? -1.449 -4.618 12.459 1.00 80.88 173 ASN A N 1
ATOM 1356 C CA . ASN A 1 173 ? -2.677 -4.327 11.750 1.00 80.88 173 ASN A CA 1
ATOM 1357 C C . ASN A 1 173 ? -3.891 -4.913 12.483 1.00 80.88 173 ASN A C 1
ATOM 1359 O O . ASN A 1 173 ? -3.927 -6.093 12.823 1.00 80.88 173 ASN A O 1
ATOM 1363 N N . TRP A 1 174 ? -4.887 -4.070 12.745 1.00 84.94 174 TRP A N 1
ATOM 1364 C CA . TRP A 1 174 ? -6.180 -4.504 13.264 1.00 84.94 174 TRP A CA 1
ATOM 1365 C C . TRP A 1 174 ? -7.162 -4.490 12.112 1.00 84.94 174 TRP A C 1
ATOM 1367 O O . TRP A 1 174 ? -7.455 -3.421 11.571 1.00 84.94 174 TRP A O 1
ATOM 1377 N N . ALA A 1 175 ? -7.647 -5.673 11.743 1.00 85.25 175 ALA A N 1
ATOM 1378 C CA . ALA A 1 175 ? -8.502 -5.856 10.584 1.00 85.25 175 ALA A CA 1
ATOM 1379 C C . ALA A 1 175 ? -9.771 -4.998 10.661 1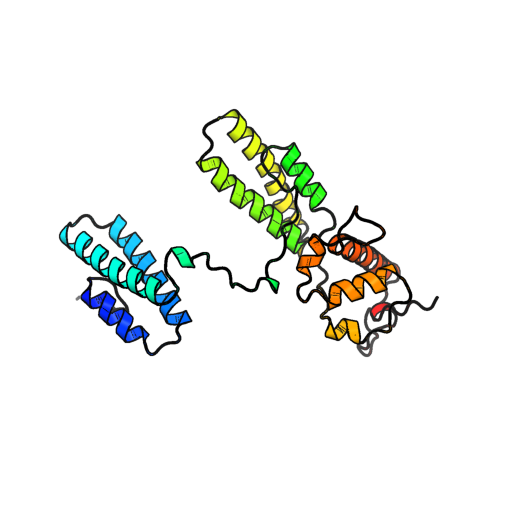.00 85.25 175 ALA A C 1
ATOM 1381 O O . ALA A 1 175 ? -10.268 -4.644 11.733 1.00 85.25 175 ALA A O 1
ATOM 1382 N N . TYR A 1 176 ? -10.268 -4.641 9.488 1.00 88.62 176 TYR A N 1
ATOM 1383 C CA . TYR A 1 176 ? -11.541 -3.966 9.317 1.00 88.62 176 TYR A CA 1
ATOM 1384 C C . TYR A 1 176 ? -12.684 -4.959 9.561 1.00 88.62 176 TYR A C 1
ATOM 1386 O O . TYR A 1 176 ? -12.646 -6.076 9.046 1.00 88.62 176 TYR A O 1
ATOM 1394 N N . LEU A 1 177 ? -13.676 -4.562 10.363 1.00 87.38 177 LEU A N 1
ATOM 1395 C CA . LEU A 1 177 ? -14.868 -5.375 10.617 1.00 87.38 177 LEU A CA 1
ATOM 1396 C C . LEU A 1 177 ? -15.812 -5.311 9.414 1.00 87.38 177 LEU A C 1
ATOM 1398 O O . LEU A 1 177 ? -15.860 -4.295 8.720 1.00 87.38 177 LEU A O 1
ATOM 1402 N N . SER A 1 178 ? -16.568 -6.377 9.157 1.00 85.69 178 SER A N 1
ATOM 1403 C CA . SER A 1 178 ? -17.605 -6.327 8.126 1.00 85.69 178 SER A CA 1
ATOM 1404 C C . SER A 1 178 ? -18.729 -5.375 8.538 1.00 85.69 178 SER A C 1
ATOM 1406 O O . SER A 1 178 ? -18.994 -5.181 9.727 1.00 85.69 178 SER A O 1
ATOM 1408 N N . SER A 1 179 ? -19.419 -4.803 7.551 1.00 82.75 179 SER A N 1
ATOM 1409 C CA . SER A 1 179 ? -20.588 -3.951 7.793 1.00 82.75 179 SER A CA 1
ATOM 1410 C C . SER A 1 179 ? -21.673 -4.698 8.576 1.00 82.75 179 SER A C 1
ATOM 1412 O O . SER A 1 179 ? -22.280 -4.120 9.468 1.00 82.75 179 SER A O 1
ATOM 1414 N N . ASP A 1 180 ? -21.839 -6.005 8.339 1.00 85.19 180 ASP A N 1
ATOM 1415 C CA . ASP A 1 180 ? -22.781 -6.855 9.084 1.00 85.19 180 ASP A CA 1
ATOM 1416 C C . ASP A 1 180 ? -22.479 -6.919 10.584 1.00 85.19 180 ASP A C 1
ATOM 1418 O O . ASP A 1 180 ? -23.398 -6.991 11.395 1.00 85.19 180 ASP A O 1
ATOM 1422 N N . ILE A 1 181 ? -21.196 -6.906 10.965 1.00 85.69 181 ILE A N 1
ATOM 1423 C CA . ILE A 1 181 ? -20.793 -6.866 12.375 1.00 85.69 181 ILE A CA 1
ATOM 1424 C C . ILE A 1 181 ? -21.082 -5.480 12.948 1.00 85.69 181 ILE A C 1
ATOM 1426 O O . ILE A 1 181 ? -21.637 -5.377 14.034 1.00 85.69 181 ILE A O 1
ATOM 1430 N N . ILE A 1 182 ? -20.743 -4.415 12.218 1.00 84.94 182 ILE A N 1
ATOM 1431 C CA . ILE A 1 182 ? -20.951 -3.033 12.676 1.00 84.94 182 ILE A CA 1
ATOM 1432 C C . ILE A 1 182 ? -22.439 -2.737 12.892 1.00 84.94 182 ILE A C 1
ATOM 1434 O O . ILE A 1 182 ? -22.793 -2.129 13.895 1.00 84.94 182 ILE A O 1
ATOM 1438 N N . ASN A 1 183 ? -23.310 -3.237 12.016 1.00 83.62 183 ASN A N 1
ATOM 1439 C CA . ASN A 1 183 ? -24.759 -3.044 12.102 1.00 83.62 183 ASN A CA 1
ATOM 1440 C C . ASN A 1 183 ? -25.415 -3.730 13.316 1.00 83.62 183 ASN A C 1
ATOM 1442 O O . ASN A 1 183 ? -26.584 -3.480 13.591 1.00 83.62 183 ASN A O 1
ATOM 1446 N N . GLN A 1 184 ? -24.697 -4.602 14.033 1.00 87.06 184 GLN A N 1
ATOM 1447 C CA . GLN A 1 184 ? -25.181 -5.217 15.276 1.00 87.06 184 GLN A CA 1
ATOM 1448 C C . GLN A 1 184 ? -24.947 -4.332 16.507 1.00 87.06 184 GLN A C 1
ATOM 1450 O O . GLN A 1 184 ? -25.503 -4.607 17.570 1.00 87.06 184 GLN A O 1
ATOM 1455 N N . PHE A 1 185 ? -24.123 -3.288 16.389 1.00 84.25 185 PHE A N 1
ATOM 1456 C CA . PHE A 1 185 ? -23.865 -2.345 17.473 1.00 84.25 185 PHE A CA 1
ATOM 1457 C C . PHE A 1 185 ? -24.959 -1.269 17.543 1.00 84.25 185 PHE A C 1
ATOM 1459 O O . PHE A 1 185 ? -25.586 -0.959 16.528 1.00 84.25 185 PHE A O 1
ATOM 1466 N N . PRO A 1 186 ? -25.204 -0.683 18.731 1.00 86.69 186 PRO A N 1
ATOM 1467 C CA . PRO A 1 186 ? -26.137 0.429 18.869 1.00 86.69 186 PRO A CA 1
ATOM 1468 C C . PRO A 1 186 ? -25.702 1.632 18.025 1.00 86.69 186 PRO A C 1
ATOM 1470 O O . PRO A 1 186 ? -24.513 1.826 17.760 1.00 86.69 186 PRO A O 1
ATOM 1473 N N . GLU A 1 187 ? -26.672 2.468 17.650 1.00 86.44 187 GLU A N 1
ATOM 1474 C CA . GLU A 1 187 ? -26.394 3.676 16.875 1.00 86.44 187 GLU A CA 1
ATOM 1475 C C . GLU A 1 187 ? -25.359 4.575 17.579 1.00 86.44 187 GLU A C 1
ATOM 1477 O O . GLU A 1 187 ? -25.418 4.758 18.805 1.00 86.44 187 GLU A O 1
ATOM 1482 N N . PRO A 1 188 ? -24.407 5.159 16.828 1.00 88.56 188 PRO A N 1
ATOM 1483 C CA . PRO A 1 188 ? -23.392 6.018 17.412 1.00 88.56 188 PRO A CA 1
ATOM 1484 C C . PRO A 1 188 ? -23.999 7.248 18.089 1.00 88.56 188 PRO A C 1
ATOM 1486 O O . PRO A 1 188 ? -24.741 8.013 17.479 1.00 88.56 188 PRO A O 1
ATOM 1489 N N . LYS A 1 189 ? -23.620 7.483 19.349 1.00 88.06 189 LYS A N 1
ATOM 1490 C CA . LYS A 1 189 ? -24.007 8.699 20.082 1.00 88.06 189 LYS A CA 1
ATOM 1491 C C . LYS A 1 189 ? -23.205 9.928 19.649 1.00 88.06 189 LYS A C 1
ATOM 1493 O O . LYS A 1 189 ? -23.683 11.050 19.791 1.00 88.06 189 LYS A O 1
ATOM 1498 N N . ASP A 1 190 ? -21.972 9.728 19.182 1.00 89.62 190 ASP A N 1
ATOM 1499 C CA . ASP A 1 190 ? -21.090 10.813 18.760 1.00 89.62 190 ASP A CA 1
ATOM 1500 C C . ASP A 1 190 ? -21.156 11.032 17.242 1.00 89.62 190 ASP A C 1
ATOM 1502 O O . ASP A 1 190 ? -21.213 10.087 16.451 1.00 89.62 190 ASP A O 1
ATOM 1506 N N . LYS A 1 191 ? -21.128 12.306 16.844 1.00 90.31 191 LYS A N 1
ATOM 1507 C CA . LYS A 1 191 ? -21.285 12.736 15.452 1.00 90.31 191 LYS A CA 1
ATOM 1508 C C . LYS A 1 191 ? -20.190 12.187 14.530 1.00 90.31 191 LYS A C 1
ATOM 1510 O O . LYS A 1 191 ? -20.487 11.838 13.392 1.00 90.31 191 LYS A O 1
ATOM 1515 N N . LEU A 1 192 ? -18.946 12.092 15.004 1.00 89.81 192 LEU A N 1
ATOM 1516 C CA . LEU A 1 192 ? -17.821 11.614 14.201 1.00 89.81 192 LEU A CA 1
ATOM 1517 C C . LEU A 1 192 ? -17.951 10.113 13.918 1.00 89.81 192 LEU A C 1
ATOM 1519 O O . LEU A 1 192 ? -17.689 9.681 12.797 1.00 89.81 192 LEU A O 1
ATOM 1523 N N . CYS A 1 193 ? -18.368 9.313 14.905 1.00 89.50 193 CYS A N 1
ATOM 1524 C CA . CYS A 1 193 ? -18.638 7.892 14.684 1.00 89.50 193 CYS A CA 1
ATOM 1525 C C . CYS A 1 193 ? -19.872 7.681 13.801 1.00 89.50 193 CYS A C 1
ATOM 1527 O O . CYS A 1 193 ? -19.820 6.835 12.913 1.00 89.50 193 CYS A O 1
ATOM 1529 N N . ALA A 1 194 ? -20.932 8.483 13.963 1.00 91.75 194 ALA A N 1
ATOM 1530 C CA . ALA A 1 194 ? -22.092 8.440 13.070 1.00 91.75 194 ALA A CA 1
ATOM 1531 C C . ALA A 1 194 ? -21.684 8.682 11.605 1.00 91.75 194 ALA A C 1
ATOM 1533 O O . ALA A 1 194 ? -22.033 7.897 10.723 1.00 91.75 194 ALA A O 1
ATOM 1534 N N . GLU A 1 195 ? -20.862 9.707 11.361 1.00 93.44 195 GLU A N 1
ATOM 1535 C CA . GLU A 1 195 ? -20.329 10.008 10.030 1.00 93.44 195 GLU A CA 1
ATOM 1536 C C . GLU A 1 195 ? -19.439 8.871 9.494 1.00 93.44 195 GLU A C 1
ATOM 1538 O O . GLU A 1 195 ? -19.585 8.450 8.344 1.00 93.44 195 GLU A O 1
ATOM 1543 N N . PHE A 1 196 ? -18.549 8.324 10.331 1.00 92.06 196 PHE A N 1
ATOM 1544 C CA . PHE A 1 196 ? -17.703 7.194 9.947 1.00 92.06 196 PHE A CA 1
ATOM 1545 C C . PHE A 1 196 ? -18.535 5.970 9.555 1.00 92.06 196 PHE A C 1
ATOM 1547 O O . PHE A 1 196 ? -18.280 5.387 8.505 1.00 92.06 196 PHE A O 1
ATOM 1554 N N . VAL A 1 197 ? -19.523 5.578 10.369 1.00 90.38 197 VAL A N 1
ATOM 1555 C CA . VAL A 1 197 ? -20.374 4.400 10.127 1.00 90.38 197 VAL A CA 1
ATOM 1556 C C . VAL A 1 197 ? -21.187 4.563 8.849 1.00 90.38 197 VAL A C 1
ATOM 1558 O O . VAL A 1 197 ? -21.293 3.606 8.079 1.00 90.38 197 VAL A O 1
ATOM 1561 N N . GLN A 1 198 ? -21.699 5.765 8.577 1.00 90.25 198 GLN A N 1
ATOM 1562 C CA . GLN A 1 198 ? -22.394 6.056 7.326 1.00 90.25 198 GLN A CA 1
ATOM 1563 C C . GLN A 1 198 ? -21.474 5.819 6.119 1.00 90.25 198 GLN A C 1
ATOM 1565 O O . GLN A 1 198 ? -21.776 4.985 5.264 1.00 90.25 198 GLN A O 1
ATOM 1570 N N . ILE A 1 199 ? -20.311 6.480 6.082 1.00 90.19 199 ILE A N 1
ATOM 1571 C CA . ILE A 1 199 ? -19.339 6.335 4.986 1.00 90.19 199 ILE A CA 1
ATOM 1572 C C . ILE A 1 199 ? -18.868 4.883 4.850 1.00 90.19 199 ILE A C 1
ATOM 1574 O O . ILE A 1 199 ? -18.738 4.362 3.742 1.00 90.19 199 ILE A O 1
ATOM 1578 N N . TYR A 1 200 ? -18.613 4.215 5.973 1.00 88.81 200 TYR A N 1
ATOM 1579 C CA . TYR A 1 200 ? -18.151 2.834 6.007 1.00 88.81 200 TYR A CA 1
ATOM 1580 C C . TYR A 1 200 ? -19.194 1.850 5.463 1.00 88.81 200 TYR A C 1
ATOM 1582 O O . TYR A 1 200 ? -18.839 0.873 4.807 1.00 88.81 200 TYR A O 1
ATOM 1590 N N . SER A 1 201 ? -20.479 2.117 5.700 1.00 85.38 201 SER A N 1
ATOM 1591 C CA . SER A 1 201 ? -21.584 1.291 5.205 1.00 85.38 201 SER A CA 1
ATOM 1592 C C . SER A 1 201 ? -21.858 1.530 3.720 1.00 85.38 201 SER A C 1
ATOM 1594 O O . SER A 1 201 ? -22.104 0.581 2.978 1.00 85.38 201 SER A O 1
ATOM 1596 N N . GLU A 1 202 ? -21.760 2.780 3.261 1.00 86.94 202 GLU A N 1
ATOM 1597 C CA . GLU A 1 202 ? -21.893 3.136 1.843 1.00 86.94 202 GLU A CA 1
ATOM 1598 C C . GLU A 1 202 ? -20.746 2.556 0.998 1.00 86.94 202 GLU A C 1
ATOM 1600 O O . GLU A 1 202 ? -20.944 2.114 -0.137 1.00 86.94 202 GLU A O 1
ATOM 1605 N N . LYS A 1 203 ? -19.522 2.540 1.542 1.00 82.75 203 LYS A N 1
ATOM 1606 C CA . LYS A 1 203 ? -18.330 2.034 0.856 1.00 82.75 203 LYS A CA 1
ATOM 1607 C C . LYS A 1 203 ? -18.087 0.567 1.202 1.00 82.75 203 LYS A C 1
ATOM 1609 O O . LYS A 1 203 ? -17.367 0.246 2.139 1.00 82.75 203 LYS A O 1
ATOM 1614 N N . LYS A 1 204 ? -18.566 -0.336 0.340 1.00 76.62 204 LYS A N 1
ATOM 1615 C CA . LYS A 1 204 ? -18.331 -1.797 0.427 1.00 76.62 204 LYS A CA 1
ATOM 1616 C C . LYS A 1 204 ? -16.850 -2.194 0.559 1.00 76.62 204 LYS A C 1
ATOM 1618 O O . LYS A 1 204 ? -16.536 -3.282 1.031 1.00 76.62 204 LYS A O 1
ATOM 1623 N N . ASN A 1 205 ? -15.935 -1.330 0.118 1.00 86.00 205 ASN A N 1
ATOM 1624 C CA . ASN A 1 205 ? -14.495 -1.533 0.189 1.00 86.00 205 ASN A CA 1
ATOM 1625 C C . ASN A 1 205 ? -13.835 -0.461 1.074 1.00 86.00 205 ASN A C 1
ATOM 1627 O O . ASN A 1 205 ? -13.680 0.694 0.673 1.00 86.00 205 ASN A O 1
ATOM 1631 N N . TYR A 1 206 ? -13.356 -0.869 2.253 1.00 87.88 206 TYR A N 1
ATOM 1632 C CA . TYR A 1 206 ? -12.697 0.009 3.231 1.00 87.88 206 TYR A CA 1
ATOM 1633 C C . TYR A 1 206 ? -11.486 0.771 2.670 1.00 87.88 206 TYR A C 1
ATOM 1635 O O . TYR A 1 206 ? -11.033 1.754 3.253 1.00 87.88 206 TYR A O 1
ATOM 1643 N N . LYS A 1 207 ? -10.916 0.338 1.540 1.00 91.44 207 LYS A N 1
ATOM 1644 C CA . LYS A 1 207 ? -9.764 1.010 0.938 1.00 91.44 207 LYS A CA 1
ATOM 1645 C C . LYS A 1 207 ? -10.097 2.429 0.455 1.00 91.44 207 LYS A C 1
ATOM 1647 O O . LYS A 1 207 ? -9.179 3.243 0.404 1.00 91.44 207 LYS A O 1
ATOM 1652 N N . HIS A 1 208 ? -11.366 2.751 0.180 1.00 92.12 208 HIS A N 1
ATOM 1653 C CA . HIS A 1 208 ? -11.800 4.123 -0.134 1.00 92.12 208 HIS A CA 1
ATOM 1654 C C . HIS A 1 208 ? -11.612 5.092 1.045 1.00 92.12 208 HIS A C 1
ATOM 1656 O O . HIS A 1 208 ? -11.435 6.289 0.851 1.00 92.12 208 HIS A O 1
ATOM 1662 N N . LEU A 1 209 ? -11.532 4.592 2.282 1.00 92.69 209 LEU A N 1
ATOM 1663 C CA . LEU A 1 209 ? -11.272 5.423 3.466 1.00 92.69 209 LEU A CA 1
ATOM 1664 C C . LEU A 1 209 ? -9.899 6.110 3.435 1.00 92.69 209 LEU A C 1
ATOM 1666 O O . LEU A 1 209 ? -9.639 6.994 4.244 1.00 92.69 209 LEU A O 1
ATOM 1670 N N . ARG A 1 210 ? -9.009 5.708 2.519 1.00 93.56 210 ARG A N 1
ATOM 1671 C CA . ARG A 1 210 ? -7.670 6.291 2.349 1.00 93.56 210 ARG A CA 1
ATOM 1672 C C . ARG A 1 210 ? -7.702 7.680 1.713 1.00 93.56 210 ARG A C 1
ATOM 1674 O O . ARG A 1 210 ? -6.721 8.416 1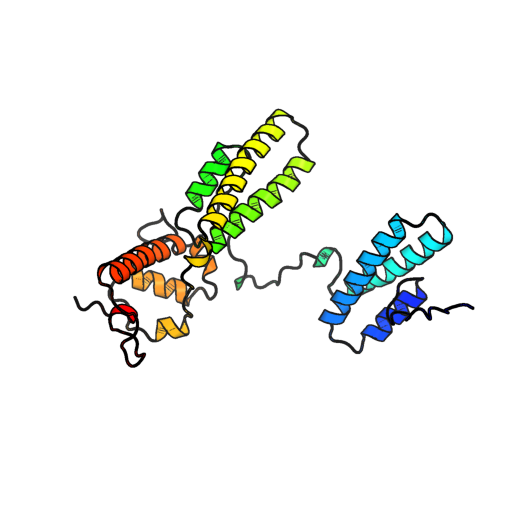.836 1.00 93.56 210 ARG A O 1
ATOM 1681 N N . THR A 1 211 ? -8.795 8.011 1.031 1.00 92.75 211 THR A N 1
ATOM 1682 C CA . THR A 1 211 ? -8.980 9.238 0.240 1.00 92.75 211 THR A CA 1
ATOM 1683 C C . THR A 1 211 ? -10.255 9.999 0.609 1.00 92.75 211 THR A C 1
ATOM 1685 O O . THR A 1 211 ? -10.484 11.081 0.077 1.00 92.75 211 THR A O 1
ATOM 1688 N N . LEU A 1 212 ? -11.053 9.472 1.541 1.00 93.44 212 LEU A N 1
ATOM 1689 C CA . LEU A 1 212 ? -12.201 10.148 2.141 1.00 93.44 212 LEU A CA 1
ATOM 1690 C C . LEU A 1 212 ? -11.814 10.768 3.485 1.00 93.44 212 LEU A C 1
ATOM 1692 O O . LEU A 1 212 ? -10.998 10.209 4.221 1.00 93.44 212 LEU A O 1
ATOM 1696 N N . PHE A 1 213 ? -12.428 11.902 3.807 1.00 94.19 213 PHE A N 1
ATOM 1697 C CA . PHE A 1 213 ? -12.090 12.725 4.965 1.00 94.19 213 PHE A CA 1
ATOM 1698 C C . PHE A 1 213 ? -13.341 13.049 5.788 1.00 94.19 213 PHE A C 1
ATOM 1700 O O . PHE A 1 213 ? -14.415 13.174 5.195 1.00 94.19 213 PHE A O 1
ATOM 1707 N N . PRO A 1 214 ? -13.208 13.210 7.116 1.00 94.06 214 PRO A N 1
ATOM 1708 C CA . PRO A 1 214 ? -14.256 13.789 7.943 1.00 94.06 214 PRO A CA 1
ATOM 1709 C C . PRO A 1 214 ? -14.677 15.179 7.458 1.00 94.06 214 PRO A C 1
ATOM 1711 O O . PRO A 1 214 ? -13.844 16.007 7.083 1.00 94.06 214 PRO A O 1
ATOM 1714 N N . SER A 1 215 ? -15.973 15.458 7.537 1.00 90.50 215 SER A N 1
ATOM 1715 C CA . SER A 1 215 ? -16.579 16.728 7.139 1.00 90.50 215 SER A CA 1
ATOM 1716 C C . SER A 1 215 ? -16.002 17.922 7.907 1.00 90.50 215 SER A C 1
ATOM 1718 O O . SER A 1 215 ? -15.717 18.963 7.317 1.00 90.50 215 SER A O 1
ATOM 1720 N N . GLU A 1 216 ? -15.765 17.749 9.209 1.00 87.94 216 GLU A N 1
ATOM 1721 C CA . GLU A 1 216 ? -15.232 18.785 10.101 1.00 87.94 216 GLU A CA 1
ATOM 1722 C C . GLU A 1 216 ? -13.695 18.866 10.110 1.00 87.94 216 GLU A C 1
ATOM 1724 O O . GLU A 1 216 ? -13.136 19.853 10.586 1.00 87.94 216 GLU A O 1
ATOM 1729 N N . ASN A 1 217 ? -12.990 17.849 9.598 1.00 85.19 217 ASN A N 1
ATOM 1730 C CA . ASN A 1 217 ? -11.527 17.818 9.566 1.00 85.19 217 ASN A CA 1
ATOM 1731 C C . ASN A 1 217 ? -11.014 17.154 8.284 1.00 85.19 217 ASN A C 1
ATOM 1733 O O . ASN A 1 217 ? -10.990 15.931 8.169 1.00 85.19 217 ASN A O 1
ATOM 1737 N N . GLN A 1 218 ? -10.520 17.977 7.359 1.00 88.06 218 GLN A N 1
ATOM 1738 C CA . GLN A 1 218 ? -9.981 17.517 6.078 1.00 88.06 218 GLN A CA 1
ATOM 1739 C C . GLN A 1 218 ? -8.463 17.268 6.084 1.00 88.06 218 GLN A C 1
ATOM 1741 O O . GLN A 1 218 ? -7.885 16.972 5.040 1.00 88.06 218 GLN A O 1
ATOM 1746 N N . ASP A 1 219 ? -7.800 17.332 7.243 1.00 88.88 219 ASP A N 1
ATOM 1747 C CA . ASP A 1 219 ? -6.348 17.129 7.334 1.00 88.88 219 ASP A CA 1
ATOM 1748 C C . ASP A 1 219 ? -5.969 15.646 7.290 1.00 88.88 219 ASP A C 1
ATOM 1750 O O . ASP A 1 219 ? -4.884 15.277 6.827 1.00 88.88 219 ASP A O 1
ATOM 1754 N N . LYS A 1 220 ? -6.836 14.776 7.826 1.00 93.19 220 LYS A N 1
ATOM 1755 C CA . LYS A 1 220 ? -6.576 13.339 7.977 1.00 93.19 220 LYS A CA 1
ATOM 1756 C C . LYS A 1 220 ? -7.731 12.521 7.419 1.00 93.19 220 LYS A C 1
ATOM 1758 O O . LYS A 1 220 ? -8.880 12.719 7.790 1.00 93.19 220 LYS A O 1
ATOM 1763 N N . SER A 1 221 ? -7.401 11.564 6.558 1.00 94.44 221 SER A N 1
ATOM 1764 C CA . SER A 1 221 ? -8.373 10.641 5.976 1.00 94.44 221 SER A CA 1
ATOM 1765 C C . SER A 1 221 ? -8.917 9.651 7.009 1.00 94.44 221 SER A C 1
ATOM 1767 O O . SER A 1 221 ? -8.306 9.410 8.058 1.00 94.44 221 SER A O 1
ATOM 1769 N N . TRP A 1 222 ? -10.070 9.056 6.705 1.00 94.62 222 TRP A N 1
ATOM 1770 C CA . TRP A 1 222 ? -10.783 8.158 7.611 1.00 94.62 222 TRP A CA 1
ATOM 1771 C C . TRP A 1 222 ? -9.959 6.950 8.064 1.00 94.62 222 TRP A C 1
ATOM 1773 O O . TRP A 1 222 ? -10.065 6.547 9.223 1.00 94.62 222 TRP A O 1
ATOM 1783 N N . ASP A 1 223 ? -9.099 6.393 7.205 1.00 93.50 223 ASP A N 1
ATOM 1784 C CA . ASP A 1 223 ? -8.183 5.309 7.585 1.00 93.50 223 ASP A CA 1
ATOM 1785 C C . ASP A 1 223 ? -7.232 5.719 8.724 1.00 93.50 223 ASP A C 1
ATOM 1787 O O . ASP A 1 223 ? -7.047 4.960 9.678 1.00 93.50 223 ASP A O 1
ATOM 1791 N N . ILE A 1 224 ? -6.689 6.938 8.672 1.00 94.81 224 ILE A N 1
ATOM 1792 C CA . ILE A 1 224 ? -5.798 7.478 9.706 1.00 94.81 224 ILE A CA 1
ATOM 1793 C C . ILE A 1 224 ? -6.575 7.760 10.994 1.00 94.81 224 ILE A C 1
ATOM 1795 O O . ILE A 1 224 ? -6.122 7.394 12.081 1.00 94.81 224 ILE A O 1
ATOM 1799 N N . VAL A 1 225 ? -7.751 8.389 10.892 1.00 94.19 225 VAL A N 1
ATOM 1800 C CA . VAL A 1 225 ? -8.604 8.689 12.056 1.00 94.19 225 VAL A CA 1
ATOM 1801 C C . VAL A 1 225 ? -8.967 7.401 12.799 1.00 94.19 225 VAL A C 1
ATOM 1803 O O . VAL A 1 225 ? -8.795 7.311 14.018 1.00 94.19 225 VAL A O 1
ATOM 1806 N N . ARG A 1 226 ? -9.388 6.372 12.057 1.00 92.38 226 ARG A N 1
ATOM 1807 C CA . ARG A 1 226 ? -9.714 5.045 12.586 1.00 92.38 226 ARG A CA 1
ATOM 1808 C C . ARG A 1 226 ? -8.519 4.406 13.289 1.00 92.38 226 ARG A C 1
ATOM 1810 O O . ARG A 1 226 ? -8.642 3.988 14.440 1.00 92.38 226 ARG A O 1
ATOM 1817 N N . ASN A 1 227 ? -7.351 4.375 12.650 1.00 92.06 227 ASN A N 1
ATOM 1818 C CA . ASN A 1 227 ? -6.157 3.764 13.241 1.00 92.06 227 ASN A CA 1
ATOM 1819 C C . ASN A 1 227 ? -5.682 4.497 14.500 1.00 92.06 227 ASN A C 1
ATOM 1821 O O . ASN A 1 227 ? -5.354 3.847 15.491 1.00 92.06 227 ASN A O 1
ATOM 1825 N N . LYS A 1 228 ? -5.735 5.834 14.514 1.00 92.12 228 LYS A N 1
ATOM 1826 C CA . LYS A 1 228 ? -5.412 6.635 15.702 1.00 92.12 228 LYS A CA 1
ATOM 1827 C C . LYS A 1 228 ? -6.337 6.313 16.879 1.00 92.12 228 LYS A C 1
ATOM 1829 O O . LYS A 1 228 ? -5.880 6.256 18.019 1.00 92.12 228 LYS A O 1
ATOM 1834 N N . ASN A 1 229 ? -7.631 6.104 16.634 1.00 90.31 229 ASN A N 1
ATOM 1835 C CA . ASN A 1 229 ? -8.567 5.715 17.692 1.00 90.31 229 ASN A CA 1
ATOM 1836 C C . ASN A 1 229 ? -8.332 4.277 18.172 1.00 90.31 229 ASN A C 1
ATOM 1838 O O . ASN A 1 229 ? -8.349 4.035 19.376 1.00 90.31 229 ASN A O 1
ATOM 1842 N N . ILE A 1 230 ? -7.995 3.348 17.277 1.00 88.75 230 ILE A N 1
ATOM 1843 C CA . ILE A 1 230 ? -7.613 1.983 17.665 1.00 88.75 230 ILE A CA 1
ATOM 1844 C C . ILE A 1 230 ? -6.335 1.983 18.502 1.00 88.75 230 ILE A C 1
ATOM 1846 O O . ILE A 1 230 ? -6.260 1.256 19.485 1.00 88.75 230 ILE A O 1
ATOM 1850 N N . GLU A 1 231 ? -5.336 2.805 18.185 1.00 88.56 231 GLU A N 1
ATOM 1851 C CA . GLU A 1 231 ? -4.140 2.920 19.026 1.00 88.56 231 GLU A CA 1
ATOM 1852 C C . GLU A 1 231 ? -4.465 3.371 20.455 1.00 88.56 231 GLU A C 1
ATOM 1854 O O . GLU A 1 231 ? -3.882 2.843 21.403 1.00 88.56 231 GLU A O 1
ATOM 1859 N N . LYS A 1 232 ? -5.420 4.295 20.632 1.00 89.31 232 LYS A N 1
ATOM 1860 C CA . LYS A 1 232 ? -5.911 4.671 21.968 1.00 89.31 232 LYS A CA 1
ATOM 1861 C C . LYS A 1 232 ? -6.570 3.482 22.667 1.00 89.31 232 LYS A C 1
ATOM 1863 O O . LYS A 1 232 ? -6.253 3.220 23.823 1.00 89.31 232 LYS A O 1
ATOM 1868 N N . LEU A 1 233 ? -7.428 2.737 21.964 1.00 85.19 233 LEU A N 1
ATOM 1869 C CA . LEU A 1 233 ? -8.075 1.536 22.506 1.00 85.19 233 LEU A CA 1
ATOM 1870 C C . LEU A 1 233 ? -7.045 0.481 22.927 1.00 85.19 233 LEU A C 1
ATOM 1872 O O . LEU A 1 233 ? -7.118 -0.034 24.037 1.00 85.19 233 LEU A O 1
ATOM 1876 N N . LYS A 1 234 ? -6.031 0.212 22.096 1.00 85.12 234 LYS A N 1
ATOM 1877 C CA . LYS A 1 234 ? -4.936 -0.717 22.421 1.00 85.12 234 LYS A CA 1
ATOM 1878 C C . LYS A 1 234 ? -4.194 -0.307 23.690 1.00 85.12 234 LYS A C 1
ATOM 1880 O O . LYS A 1 234 ? -3.894 -1.165 24.516 1.00 85.12 234 LYS A O 1
ATOM 1885 N N . LYS A 1 235 ? -3.892 0.989 23.843 1.00 87.75 235 LYS A N 1
ATOM 1886 C CA . LYS A 1 235 ? -3.248 1.519 25.054 1.00 87.75 235 LYS A CA 1
ATOM 1887 C C . LYS A 1 235 ? -4.131 1.303 26.279 1.00 87.75 235 LYS A C 1
ATOM 1889 O O . LYS A 1 235 ? -3.651 0.732 27.247 1.00 87.75 235 LYS A O 1
ATOM 1894 N N . LEU A 1 236 ? -5.419 1.633 26.190 1.00 85.19 236 LEU A N 1
ATOM 1895 C CA . LEU A 1 236 ? -6.383 1.424 27.276 1.00 85.19 236 LEU A CA 1
ATOM 1896 C C . LEU A 1 236 ? -6.516 -0.052 27.677 1.00 85.19 236 LEU A C 1
ATOM 1898 O O . LEU A 1 236 ? -6.513 -0.362 28.864 1.00 85.19 236 LEU A O 1
ATOM 1902 N N . ILE A 1 237 ? -6.615 -0.966 26.707 1.00 81.88 237 ILE A N 1
ATOM 1903 C CA . ILE A 1 237 ? -6.692 -2.415 26.963 1.00 81.88 237 ILE A CA 1
ATOM 1904 C C . ILE A 1 237 ? -5.426 -2.892 27.685 1.00 81.88 237 ILE A C 1
ATOM 1906 O O . ILE A 1 237 ? -5.516 -3.618 28.673 1.00 81.88 237 ILE A O 1
ATOM 1910 N N . LYS A 1 238 ? -4.252 -2.444 27.218 1.00 84.62 238 LYS A N 1
ATOM 1911 C CA . LYS A 1 238 ? -2.957 -2.798 27.805 1.00 84.62 238 LYS A CA 1
ATOM 1912 C C . LYS A 1 238 ? -2.789 -2.242 29.221 1.00 84.62 238 LYS A C 1
ATOM 1914 O O . LYS A 1 238 ? -2.362 -2.975 30.100 1.00 84.62 238 LYS A O 1
ATOM 1919 N N . GLU A 1 239 ? -3.110 -0.969 29.437 1.00 84.38 239 GLU A N 1
ATOM 1920 C CA . GLU A 1 239 ? -2.977 -0.291 30.735 1.00 84.38 239 GLU A CA 1
ATOM 1921 C C . GLU A 1 239 ? -3.885 -0.894 31.801 1.00 84.38 239 GLU A C 1
ATOM 1923 O O . GLU A 1 239 ? -3.510 -0.960 32.966 1.00 84.38 239 GLU A O 1
ATOM 1928 N N . LYS A 1 240 ? -5.082 -1.334 31.409 1.00 79.56 240 LYS A N 1
ATOM 1929 C CA . LYS A 1 240 ? -6.051 -1.895 32.349 1.00 79.56 240 LYS A CA 1
ATOM 1930 C C . LYS A 1 240 ? -5.908 -3.411 32.542 1.00 79.56 240 LYS A C 1
ATOM 1932 O O . LYS A 1 240 ? -6.725 -3.972 33.264 1.00 79.56 240 LYS A O 1
ATOM 1937 N N . GLU A 1 241 ? -4.946 -4.062 31.873 1.00 73.44 241 GLU A N 1
ATOM 1938 C CA . GLU A 1 241 ? -4.790 -5.531 31.807 1.00 73.44 241 GLU A CA 1
ATOM 1939 C C . GLU A 1 241 ? -6.115 -6.271 31.535 1.00 73.44 241 GLU A C 1
ATOM 1941 O O . GLU A 1 241 ? -6.350 -7.389 31.995 1.00 73.44 241 GLU A O 1
ATOM 1946 N N . ARG A 1 242 ? -7.026 -5.634 30.790 1.00 67.69 242 ARG A N 1
ATOM 1947 C CA . ARG A 1 242 ? -8.380 -6.159 30.598 1.00 67.69 242 ARG A CA 1
ATOM 1948 C C . ARG A 1 242 ? -8.366 -7.224 29.518 1.00 67.69 242 ARG A C 1
ATOM 1950 O O . ARG A 1 242 ? -7.940 -6.974 28.389 1.00 67.69 242 ARG A O 1
ATOM 1957 N N . LYS A 1 243 ? -8.877 -8.407 29.854 1.00 71.75 243 LYS A N 1
ATOM 1958 C CA . LYS A 1 243 ? -9.182 -9.427 28.854 1.00 71.75 243 LYS A CA 1
ATOM 1959 C C . LYS A 1 243 ? -10.324 -8.916 27.965 1.00 71.75 243 LYS A C 1
ATOM 1961 O O . LYS A 1 243 ? -11.269 -8.292 28.441 1.00 71.75 243 LYS A O 1
ATOM 1966 N N . LEU A 1 244 ? -10.220 -9.170 26.663 1.00 74.94 244 LEU A N 1
ATOM 1967 C CA . LEU A 1 244 ? -11.291 -8.874 25.698 1.00 74.94 244 LEU A CA 1
ATOM 1968 C C . LEU A 1 244 ? -12.454 -9.869 25.795 1.00 74.94 244 LEU A C 1
ATOM 1970 O O . LEU A 1 244 ? -13.545 -9.605 25.304 1.00 74.94 244 LEU A O 1
ATOM 1974 N N . PHE A 1 245 ? -12.200 -11.007 26.430 1.00 78.69 245 PHE A N 1
ATOM 1975 C CA . PHE A 1 245 ? -13.179 -12.040 26.697 1.00 78.69 245 PHE A CA 1
ATOM 1976 C C . PHE A 1 245 ? -13.091 -12.408 28.172 1.00 78.69 245 PHE A C 1
ATOM 1978 O O . PHE A 1 245 ? -11.996 -12.399 28.743 1.00 78.69 245 PHE A O 1
ATOM 1985 N N . ASP A 1 246 ? -14.228 -12.689 28.791 1.00 80.00 246 ASP A N 1
ATOM 1986 C CA . ASP A 1 246 ? -14.249 -13.256 30.133 1.00 80.00 246 ASP A CA 1
ATOM 1987 C C . ASP A 1 246 ? -13.718 -14.702 30.132 1.00 80.00 246 ASP A C 1
ATOM 1989 O O . ASP A 1 246 ? -13.353 -15.265 29.093 1.00 80.00 246 ASP A O 1
ATOM 1993 N N . ASP A 1 247 ? -13.628 -15.301 31.319 1.00 83.69 247 ASP A N 1
ATOM 1994 C CA . ASP A 1 247 ? -13.133 -16.673 31.474 1.00 83.69 247 ASP A CA 1
ATOM 1995 C C . ASP A 1 247 ? -14.071 -17.723 30.838 1.00 83.69 247 ASP A C 1
ATOM 1997 O O . ASP A 1 247 ? -13.638 -18.847 30.582 1.00 83.69 247 ASP A O 1
ATOM 2001 N N . ASP A 1 248 ? -15.308 -17.338 30.501 1.00 82.38 248 ASP A N 1
ATOM 2002 C CA . ASP A 1 248 ? -16.294 -18.145 29.773 1.00 82.38 248 ASP A CA 1
ATOM 2003 C C . ASP A 1 248 ? -16.235 -17.924 28.245 1.00 82.38 248 ASP A C 1
ATOM 2005 O O . ASP A 1 248 ? -17.008 -18.520 27.488 1.00 82.38 248 ASP A O 1
ATOM 2009 N N . GLY A 1 249 ? -15.322 -17.071 27.764 1.00 77.56 249 GLY A N 1
ATOM 2010 C CA . GLY A 1 249 ? -15.140 -16.760 26.347 1.00 77.56 249 GLY A CA 1
ATOM 2011 C C . GLY A 1 249 ? -16.166 -15.784 25.763 1.00 77.56 249 GLY A C 1
ATOM 2012 O O . GLY A 1 249 ? -16.226 -15.633 24.540 1.00 77.56 249 GLY A O 1
ATOM 2013 N N . LYS A 1 250 ? -16.972 -15.106 26.588 1.00 79.50 250 LYS A N 1
ATOM 2014 C CA . LYS A 1 250 ? -17.904 -14.064 26.133 1.00 79.50 250 LYS A CA 1
ATOM 2015 C C . LYS A 1 250 ? -17.186 -12.720 26.009 1.00 79.50 250 LYS A C 1
ATOM 2017 O O . LYS A 1 250 ? -16.314 -12.418 26.822 1.00 79.50 250 LYS A O 1
ATOM 2022 N N . PRO A 1 251 ? -17.529 -11.895 25.004 1.00 76.44 251 PRO A N 1
ATOM 2023 C CA . PRO A 1 251 ? -16.920 -10.581 24.839 1.00 76.44 251 PRO A CA 1
ATOM 2024 C C . PRO A 1 251 ? -17.242 -9.676 26.032 1.00 76.44 251 PRO A C 1
ATOM 2026 O O . PRO A 1 251 ? -18.392 -9.593 26.461 1.00 76.44 251 PRO A O 1
ATOM 2029 N N . THR A 1 252 ? -16.229 -8.987 26.555 1.00 76.75 252 THR A N 1
ATOM 2030 C CA . THR A 1 252 ? -16.398 -8.028 27.656 1.00 76.75 252 THR A CA 1
ATOM 2031 C C . THR A 1 252 ? -17.063 -6.731 27.180 1.00 76.75 252 THR A C 1
ATOM 2033 O O . THR A 1 252 ? -17.087 -6.434 25.982 1.00 76.75 252 THR A O 1
ATOM 2036 N N . GLU A 1 253 ? -17.592 -5.916 28.100 1.00 71.69 253 GLU A N 1
ATOM 2037 C CA . GLU A 1 253 ? -18.184 -4.608 27.758 1.00 71.69 253 GLU A CA 1
ATOM 2038 C C . GLU A 1 253 ? -17.185 -3.703 27.020 1.00 71.69 253 GLU A C 1
ATOM 2040 O O . GLU A 1 253 ? -17.552 -2.968 26.101 1.00 71.69 253 GLU A O 1
ATOM 2045 N N . GLU A 1 254 ? -15.900 -3.815 27.362 1.00 68.12 254 GLU A N 1
ATOM 2046 C CA . GLU A 1 254 ? -14.804 -3.126 26.691 1.00 68.12 254 GLU A CA 1
ATOM 2047 C C . GLU A 1 254 ? -14.566 -3.633 25.270 1.00 68.12 254 GLU A C 1
ATOM 2049 O O . GLU A 1 254 ? -14.227 -2.838 24.394 1.00 68.12 254 GLU A O 1
ATOM 2054 N N . HIS A 1 255 ? -14.748 -4.934 25.024 1.00 67.69 255 HIS A N 1
ATOM 2055 C CA . HIS A 1 255 ? -14.692 -5.495 23.675 1.00 67.69 255 HIS A CA 1
ATOM 2056 C C . HIS A 1 255 ? -15.858 -5.005 22.814 1.00 67.69 255 HIS A C 1
ATOM 2058 O O . HIS A 1 255 ? -15.684 -4.765 21.621 1.00 67.69 255 HIS A O 1
ATOM 2064 N N . LEU A 1 256 ? -17.026 -4.805 23.428 1.00 69.62 256 LEU A N 1
ATOM 2065 C CA . LEU A 1 256 ? -18.221 -4.293 22.759 1.00 69.62 256 LEU A CA 1
ATOM 2066 C C . LEU A 1 256 ? -18.247 -2.760 22.634 1.00 69.62 256 LEU A C 1
ATOM 2068 O O . LEU A 1 256 ? -19.149 -2.215 22.005 1.00 69.62 256 LEU A O 1
ATOM 2072 N N . GLY A 1 257 ? -17.270 -2.051 23.206 1.00 58.06 257 GLY A N 1
ATOM 2073 C CA . GLY A 1 257 ? -17.199 -0.591 23.132 1.00 58.06 257 GLY A CA 1
ATOM 2074 C C . GLY A 1 257 ? -18.309 0.130 23.905 1.00 58.06 257 GLY A C 1
ATOM 2075 O O . GLY A 1 257 ? -18.538 1.317 23.663 1.00 58.06 257 GLY A O 1
ATOM 2076 N N . ASN A 1 258 ? -18.977 -0.549 24.845 1.00 52.34 258 ASN A N 1
ATOM 2077 C CA . ASN A 1 258 ? -19.977 0.056 25.722 1.00 52.34 258 ASN A CA 1
ATOM 2078 C C . ASN A 1 258 ? -19.278 0.906 26.791 1.00 52.34 258 ASN A C 1
ATOM 2080 O O . ASN A 1 258 ? -19.151 0.528 27.952 1.00 52.34 258 ASN A O 1
ATOM 2084 N N . TYR A 1 259 ? -18.808 2.087 26.394 1.00 49.69 259 TYR A N 1
ATOM 2085 C CA . TYR A 1 259 ? -18.474 3.133 27.347 1.00 49.69 259 TYR A CA 1
ATOM 2086 C C . TYR A 1 259 ? -19.782 3.724 27.876 1.00 49.69 259 TYR A C 1
ATOM 2088 O O . TYR A 1 259 ? -20.395 4.591 27.250 1.00 49.69 259 TYR A O 1
ATOM 2096 N N . SER A 1 260 ? -20.224 3.232 29.029 1.00 39.28 260 SER A N 1
ATOM 2097 C CA . SER A 1 260 ? -21.143 3.973 29.888 1.00 39.28 260 SER A CA 1
ATOM 2098 C C . SER A 1 260 ? -20.425 5.251 30.333 1.00 39.28 260 SER A C 1
ATOM 2100 O O . SER A 1 260 ? -19.497 5.186 31.139 1.00 39.28 260 SER A O 1
ATOM 2102 N N . ASN A 1 261 ? -20.807 6.386 29.742 1.00 35.94 261 ASN A N 1
ATOM 2103 C CA . ASN A 1 261 ? -20.659 7.697 30.376 1.00 35.94 261 ASN A CA 1
ATOM 2104 C C . ASN A 1 261 ? -21.846 7.914 31.309 1.00 35.94 261 ASN A C 1
ATOM 2106 O O . ASN A 1 261 ? -22.980 7.639 30.848 1.00 35.94 261 ASN A O 1
#

Solvent-accessible surface area (backbone atoms only — not comparable to full-atom values): 15151 Å² total; per-residue (Å²): 138,83,83,80,76,77,73,80,74,64,89,63,54,48,78,24,44,69,42,24,53,52,29,54,59,68,35,67,86,50,58,71,68,60,37,49,53,50,49,52,52,49,48,53,49,49,56,55,51,50,77,73,52,82,52,66,71,59,43,51,28,36,51,48,12,42,50,53,50,48,52,53,23,51,78,69,71,54,21,84,80,41,78,70,61,64,78,89,44,77,93,68,65,61,69,76,70,79,84,63,48,42,68,24,53,65,38,23,50,51,24,51,62,71,39,58,60,43,55,44,64,55,41,52,50,52,50,52,50,49,53,58,48,46,58,58,53,51,76,74,52,82,52,66,66,58,48,49,32,26,51,53,4,40,49,57,50,49,54,48,50,52,52,39,59,76,69,44,43,64,76,70,55,76,82,83,78,54,60,76,62,57,70,73,51,79,83,60,89,48,70,70,55,41,52,48,52,51,54,53,61,74,37,90,53,72,63,47,28,60,77,38,52,46,92,93,43,78,90,50,28,40,40,32,56,51,43,55,52,48,52,53,51,52,50,53,39,61,74,64,70,52,64,54,39,48,100,86,67,47,74,28,58,76,63,70,64,65,75,83,125

Organism: Culicoides sonorensis (NCBI:txid179676)

Radius of gyration: 27.1 Å; Cα contacts (8 Å, |Δi|>4): 224; chains: 1; bounding box: 50×70×73 Å

Sequence (261 aa):
MGKDTEKSESQFGFKDKAKAEETIELLKSHEMQYQKLTVRGLLGRAKRVLSMTKAADKIKNIQEAMSVFENWLEENGGGASNKNAKTDNDDEKVETVPGLGFKDKNAAKKSLEILEGRDPDYQRLAVKGLIGSSKRVLSGTKDPKKVQDIKDGVKILEEFLEKFDDENRSRLNWAYLSSDIINQFPEPKDKLCAEFVQIYSEKKNYKHLRTLFPSENQDKSWDIVRNKNIEKLKKLIKEKERKLFDDDGKPTEEHLGNYSN